Protein AF-A0A523EB98-F1 (afdb_monomer)

Sequence (313 aa):
MQKCTFCSHRLSADLAPACTTSCPTGALRFGDFEPERAPAPIPGFYRDHIEPAIHIKPLRRFGPPAFAGGHVGPVNAGAGPVNTVATITRKISLRSEWSLLVFTTIVPILVALVASAKAPPLLVPVMGLIAMGLSAAHLGKPARAYRAILNWRRSWLSREILLFPAFVGLSLLPSARPLTAAVGFVTLLAMDQVYRLSTNRRRGELHSASVLLTGLFLTGVFGQWLWLAVPVWLLKLGLYLRRHHRYPIASQPLFFSRIAFGFVLPVAAYTLYPLAIAFVLVGELIDRVEFYLELDFAQPSTQMRADLERAMV

Secondary structure (DSSP, 8-state):
-----TTHHHHTTT---HHHHT-TTS----S---GGGSPPPPTTS--S----S-----SS-SS-------------TT------------S--TTTSHHHHHHHHHHHHHHHHHHTT---TTHHHHHHHHHHHHHHHT-S-GGGGGGGGTTTTT-HHHHHHHHHHHHHHHTT-GGGHHHHHHHHHHHHHHHHHHHHHHTTPPTT---TT-HHHHHHHHHHHHTT-HHHHHHHHHHHHHHHHHHHHH-TTS-HHHHHHHHIIIIIHHHHTTTSHHHHHHHHHHHHHHHHHHHHHS-----HHHHHHHHHHHHT-

Solvent-accessible surface area (backbone atoms only — not comparable to full-atom values): 18192 Å² total; per-residue (Å²): 138,87,76,90,66,75,46,50,79,35,50,77,68,80,36,76,38,42,65,36,74,55,31,92,80,61,83,43,80,82,77,82,91,55,79,89,72,54,77,71,88,54,90,89,62,83,90,64,94,76,65,66,94,70,75,78,74,72,93,60,80,95,62,76,77,72,74,79,71,58,70,85,55,76,78,63,94,74,68,67,79,78,85,70,74,68,77,80,69,70,90,70,41,65,84,77,42,43,49,55,54,51,35,65,55,47,52,29,53,49,34,10,25,46,59,36,73,68,52,56,81,61,54,48,43,52,54,42,50,51,39,49,50,45,56,50,68,75,45,96,56,57,95,57,51,74,64,55,52,77,45,42,93,82,34,42,61,16,39,28,69,52,32,47,57,49,24,32,60,38,52,76,38,73,90,44,38,72,59,24,26,50,40,28,53,53,23,28,48,25,48,43,56,47,55,40,66,52,56,76,53,65,92,86,72,82,56,47,62,31,38,42,58,46,19,51,25,44,20,12,51,77,48,69,35,57,86,47,21,51,61,45,47,53,51,33,50,54,39,40,54,55,46,44,75,76,49,72,79,64,58,68,68,58,55,53,47,31,48,39,27,47,56,50,48,24,63,75,30,48,89,47,49,73,57,15,50,52,26,37,54,51,12,54,49,46,41,44,52,52,51,54,74,65,58,57,68,78,39,46,69,60,48,48,48,56,52,51,57,59,75,76,108

Structure (mmCIF, N/CA/C/O backbone):
data_AF-A0A523EB98-F1
#
_entry.id   AF-A0A523EB98-F1
#
loop_
_atom_site.group_PDB
_atom_site.id
_atom_site.type_symbol
_atom_site.label_atom_id
_atom_site.label_alt_id
_atom_site.label_comp_id
_atom_site.label_asym_id
_atom_site.label_entity_id
_atom_site.label_seq_id
_atom_site.pdbx_PDB_ins_code
_atom_site.Cartn_x
_atom_site.Cartn_y
_atom_site.Cartn_z
_atom_site.occupancy
_atom_site.B_iso_or_equiv
_atom_site.auth_seq_id
_atom_site.auth_comp_id
_atom_site.auth_asym_id
_atom_site.auth_atom_id
_atom_site.pdbx_PDB_model_num
ATOM 1 N N . MET A 1 1 ? 7.389 -7.145 -38.633 1.00 37.62 1 MET A N 1
ATOM 2 C CA . MET A 1 1 ? 8.118 -7.724 -37.478 1.00 37.62 1 MET A CA 1
ATOM 3 C C . MET A 1 1 ? 9.363 -6.891 -37.228 1.00 37.62 1 MET A C 1
ATOM 5 O O . MET A 1 1 ? 10.193 -6.810 -38.121 1.00 37.62 1 MET A O 1
ATOM 9 N N . GLN A 1 2 ? 9.487 -6.258 -36.062 1.00 58.81 2 GLN A N 1
ATOM 10 C CA . GLN A 1 2 ? 10.717 -5.563 -35.665 1.00 58.81 2 GLN A CA 1
ATOM 11 C C . GLN A 1 2 ? 11.565 -6.495 -34.790 1.00 58.81 2 GLN A C 1
ATOM 13 O O . GLN A 1 2 ? 11.022 -7.246 -33.980 1.00 58.81 2 GLN A O 1
ATOM 18 N N . LYS A 1 3 ? 12.885 -6.485 -34.988 1.00 75.75 3 LYS A N 1
ATOM 19 C CA . LYS A 1 3 ? 13.855 -7.246 -34.185 1.00 75.75 3 LYS A CA 1
ATOM 20 C C . LYS A 1 3 ? 14.656 -6.288 -33.301 1.00 75.75 3 LYS A C 1
ATOM 22 O O . LYS A 1 3 ? 14.664 -5.084 -33.543 1.00 75.75 3 LYS A O 1
ATOM 27 N N . CYS A 1 4 ? 15.339 -6.826 -32.292 1.00 80.06 4 CYS A N 1
ATOM 28 C CA . CYS A 1 4 ? 16.312 -6.062 -31.515 1.00 80.06 4 CYS A CA 1
ATOM 29 C C . CYS A 1 4 ? 17.401 -5.507 -32.448 1.00 80.06 4 CYS A C 1
ATOM 31 O O . CYS A 1 4 ? 18.037 -6.273 -33.167 1.00 80.06 4 CYS A O 1
ATOM 33 N N . THR A 1 5 ? 17.615 -4.192 -32.417 1.00 82.12 5 THR A N 1
ATOM 34 C CA . THR A 1 5 ? 18.671 -3.490 -33.173 1.00 82.12 5 THR A CA 1
ATOM 35 C C . THR A 1 5 ? 19.919 -3.235 -32.332 1.00 82.12 5 THR A C 1
ATOM 37 O O . THR A 1 5 ? 20.777 -2.444 -32.710 1.00 82.12 5 THR A O 1
ATOM 40 N N . PHE A 1 6 ? 19.989 -3.854 -31.150 1.00 83.75 6 PHE A N 1
ATOM 41 C CA . PHE A 1 6 ? 21.079 -3.688 -30.195 1.00 83.75 6 PHE A CA 1
ATOM 42 C C . PHE A 1 6 ? 21.322 -2.227 -29.775 1.00 83.75 6 PHE A C 1
ATOM 44 O O . PHE A 1 6 ? 22.431 -1.841 -29.438 1.00 83.75 6 PHE A O 1
ATOM 51 N N . CYS A 1 7 ? 20.261 -1.406 -29.786 1.00 82.81 7 CYS A N 1
ATOM 52 C CA . CYS A 1 7 ? 20.334 0.033 -29.522 1.00 82.81 7 CYS A CA 1
ATOM 53 C C . CYS A 1 7 ? 21.431 0.738 -30.346 1.00 82.81 7 CYS A C 1
ATOM 55 O O . CYS A 1 7 ? 22.133 1.579 -29.799 1.00 82.81 7 CYS A O 1
ATOM 57 N N . SER A 1 8 ? 21.570 0.423 -31.642 1.00 82.56 8 SER A N 1
ATOM 58 C CA . SER A 1 8 ? 22.631 0.966 -32.513 1.00 82.56 8 SER A CA 1
ATOM 59 C C . SER A 1 8 ? 22.858 2.481 -32.378 1.00 82.56 8 SER A C 1
ATOM 61 O O . SER A 1 8 ? 23.995 2.903 -32.227 1.00 82.56 8 SER A O 1
ATOM 63 N N . HIS A 1 9 ? 21.785 3.278 -32.331 1.00 76.69 9 HIS A N 1
ATOM 64 C CA . HIS A 1 9 ? 21.817 4.732 -32.091 1.00 76.69 9 HIS A CA 1
ATOM 65 C C . HIS A 1 9 ? 22.496 5.164 -30.774 1.00 76.69 9 HIS A C 1
ATOM 67 O O . HIS A 1 9 ? 23.099 6.230 -30.716 1.00 76.69 9 HIS A O 1
ATOM 73 N N . ARG A 1 10 ? 22.399 4.359 -29.708 1.00 81.69 10 ARG A N 1
ATOM 74 C CA . ARG A 1 10 ? 23.079 4.615 -28.426 1.00 81.69 10 ARG A CA 1
ATOM 75 C C . ARG A 1 10 ? 24.538 4.207 -28.493 1.00 81.69 10 ARG A C 1
ATOM 77 O O . ARG A 1 10 ? 25.390 4.959 -28.044 1.00 81.69 10 ARG A O 1
ATOM 84 N N . LEU A 1 11 ? 24.818 3.055 -29.101 1.00 84.06 11 LEU A N 1
ATOM 85 C CA . LEU A 1 11 ? 26.187 2.571 -29.265 1.00 84.06 11 LEU A CA 1
ATOM 86 C C . LEU A 1 11 ? 27.032 3.531 -30.111 1.00 84.06 11 LEU A C 1
ATOM 88 O O . LEU A 1 11 ? 28.180 3.778 -29.771 1.00 84.06 11 LEU A O 1
ATOM 92 N N . SER A 1 12 ? 26.459 4.134 -31.160 1.00 80.69 12 SER A N 1
ATOM 93 C CA . SER A 1 12 ? 27.147 5.164 -31.954 1.00 80.69 12 SER A CA 1
ATOM 94 C C . SER A 1 12 ? 27.461 6.442 -31.172 1.00 80.69 12 SER A C 1
ATOM 96 O O . SER A 1 12 ? 28.320 7.206 -31.593 1.00 80.69 12 SER A O 1
ATOM 98 N N . ALA A 1 13 ? 26.770 6.676 -30.054 1.00 81.06 13 ALA A N 1
ATOM 99 C CA . ALA A 1 13 ? 26.999 7.793 -29.141 1.00 81.06 13 ALA A CA 1
ATOM 100 C C . ALA A 1 13 ? 27.791 7.375 -27.883 1.00 81.06 13 ALA A C 1
ATOM 102 O O . ALA A 1 13 ? 27.763 8.091 -26.887 1.00 81.06 13 ALA A O 1
ATOM 103 N N . ASP A 1 14 ? 28.443 6.207 -27.907 1.00 83.81 14 ASP A N 1
ATOM 104 C CA . ASP A 1 14 ? 29.197 5.632 -26.781 1.00 83.81 14 ASP A CA 1
ATOM 105 C C . ASP A 1 14 ? 28.358 5.426 -25.498 1.00 83.81 14 ASP A C 1
ATOM 107 O O . ASP A 1 14 ? 28.830 5.483 -24.362 1.00 83.81 14 ASP A O 1
ATOM 111 N N . LEU A 1 15 ? 27.056 5.175 -25.670 1.00 81.50 15 LEU A N 1
ATOM 112 C CA . LEU A 1 15 ? 26.119 4.874 -24.590 1.00 81.50 15 LEU A CA 1
ATOM 113 C C . LEU A 1 15 ? 25.771 3.383 -24.573 1.00 81.50 15 LEU A C 1
ATOM 115 O O . LEU A 1 15 ? 25.408 2.792 -25.591 1.00 81.50 15 LEU A O 1
ATOM 119 N N . ALA A 1 16 ? 25.752 2.782 -23.380 1.00 85.88 16 ALA A N 1
ATOM 120 C CA . ALA A 1 16 ? 25.318 1.396 -23.207 1.00 85.88 16 ALA A CA 1
ATOM 121 C C . ALA A 1 16 ? 23.847 1.185 -23.645 1.00 85.88 16 ALA A C 1
ATOM 123 O O . ALA A 1 16 ? 23.032 2.111 -23.533 1.00 85.88 16 ALA A O 1
ATOM 124 N N . PRO A 1 17 ? 23.464 -0.029 -24.097 1.00 88.00 17 PRO A N 1
ATOM 125 C CA . PRO A 1 17 ? 22.096 -0.354 -24.485 1.00 88.00 17 PRO A CA 1
ATOM 126 C C . PRO A 1 17 ? 21.075 -0.084 -23.378 1.00 88.00 17 PRO A C 1
ATOM 128 O O . PRO A 1 17 ? 21.305 -0.395 -22.205 1.00 88.00 17 PRO A O 1
ATOM 131 N N . ALA A 1 18 ? 19.889 0.386 -23.766 1.00 81.75 18 ALA A N 1
ATOM 132 C CA . ALA A 1 18 ? 18.838 0.773 -22.827 1.00 81.75 18 ALA A CA 1
ATOM 133 C C . ALA A 1 18 ? 18.423 -0.368 -21.877 1.00 81.75 18 ALA A C 1
ATOM 135 O O . ALA A 1 18 ? 18.184 -0.140 -20.697 1.00 81.75 18 ALA A O 1
ATOM 136 N N . CYS A 1 19 ? 18.397 -1.623 -22.343 1.00 81.44 19 CYS A N 1
ATOM 137 C CA . CYS A 1 19 ? 18.080 -2.773 -21.487 1.00 81.44 19 CYS A CA 1
ATOM 138 C C . CYS A 1 19 ? 19.117 -3.014 -20.377 1.00 81.44 19 CYS A C 1
ATOM 140 O O . CYS A 1 19 ? 18.753 -3.473 -19.296 1.00 81.44 19 CYS A O 1
ATOM 142 N N . THR A 1 20 ? 20.388 -2.690 -20.626 1.00 85.00 20 THR A N 1
ATOM 143 C CA . THR A 1 20 ? 21.469 -2.835 -19.641 1.00 85.00 20 THR A CA 1
ATOM 144 C C . THR A 1 20 ? 21.507 -1.664 -18.669 1.00 85.00 20 THR A C 1
ATOM 146 O O . THR A 1 20 ? 21.662 -1.886 -17.473 1.00 85.00 20 THR A O 1
ATOM 149 N N . THR A 1 21 ? 21.248 -0.436 -19.133 1.00 80.19 21 THR A N 1
ATOM 150 C CA . THR A 1 21 ? 21.186 0.738 -18.248 1.00 80.19 21 THR A CA 1
ATOM 151 C C . THR A 1 21 ? 19.933 0.747 -17.379 1.00 80.19 21 THR A C 1
ATOM 153 O O . THR A 1 21 ? 19.980 1.186 -16.237 1.00 80.19 21 THR A O 1
ATOM 156 N N . SER A 1 22 ? 18.812 0.240 -17.895 1.00 72.62 22 SER A N 1
ATOM 157 C CA . SER A 1 22 ? 17.544 0.163 -17.161 1.00 72.62 22 SER A CA 1
ATOM 158 C C . SER A 1 22 ? 17.400 -1.115 -16.325 1.00 72.62 22 SER A C 1
ATOM 160 O O . SER A 1 22 ? 16.330 -1.351 -15.771 1.00 72.62 22 SER A O 1
ATOM 162 N N . CYS A 1 23 ? 18.428 -1.968 -16.231 1.00 73.00 23 CYS A N 1
ATOM 163 C CA . CYS A 1 23 ? 18.348 -3.204 -15.454 1.00 73.00 23 CYS A CA 1
ATOM 164 C C . CYS A 1 23 ? 18.346 -2.900 -13.940 1.00 73.00 23 CYS A C 1
ATOM 166 O O . CYS A 1 23 ? 19.390 -2.540 -13.394 1.00 73.00 23 CYS A O 1
ATOM 168 N N . PRO A 1 24 ? 17.231 -3.106 -13.213 1.00 60.47 24 PRO A N 1
ATOM 169 C CA . PRO A 1 24 ? 17.116 -2.680 -11.813 1.00 60.47 24 PRO A CA 1
ATOM 170 C C . PRO A 1 24 ? 18.008 -3.486 -10.860 1.00 60.47 24 PRO A C 1
ATOM 172 O O . PRO A 1 24 ? 18.324 -3.039 -9.761 1.00 60.47 24 PRO A O 1
ATOM 175 N N . THR A 1 25 ? 18.399 -4.694 -11.266 1.00 65.19 25 THR A N 1
ATOM 176 C CA . THR A 1 25 ? 19.242 -5.602 -10.480 1.00 65.19 25 THR A CA 1
ATOM 177 C C . THR A 1 25 ? 20.705 -5.582 -10.915 1.00 65.19 25 THR A C 1
ATOM 179 O O . THR A 1 25 ? 21.516 -6.270 -10.302 1.00 65.19 25 THR A O 1
ATOM 182 N N . GLY A 1 26 ? 21.049 -4.856 -11.987 1.00 69.56 26 GLY A N 1
ATOM 183 C CA . GLY A 1 26 ? 22.379 -4.916 -12.600 1.00 69.56 26 GLY A CA 1
ATOM 184 C C . GLY A 1 26 ? 22.750 -6.300 -13.150 1.00 69.56 26 GLY A C 1
ATOM 185 O O . GLY A 1 26 ? 23.929 -6.581 -13.350 1.00 69.56 26 GLY A O 1
ATOM 186 N N . ALA A 1 27 ? 21.758 -7.173 -13.365 1.00 72.19 27 ALA A N 1
ATOM 187 C CA . ALA A 1 27 ? 21.958 -8.520 -13.898 1.00 72.19 27 ALA A CA 1
ATOM 188 C C . ALA A 1 27 ? 22.366 -8.518 -15.379 1.00 72.19 27 ALA A C 1
ATOM 190 O O . ALA A 1 27 ? 22.978 -9.473 -15.847 1.00 72.19 27 ALA A O 1
ATOM 191 N N . LEU A 1 28 ? 22.020 -7.458 -16.115 1.00 78.19 28 LEU A N 1
ATOM 192 C CA . LEU A 1 28 ? 22.432 -7.253 -17.498 1.00 78.19 28 LEU A CA 1
ATOM 193 C C . LEU A 1 28 ? 23.600 -6.269 -17.534 1.00 78.19 28 LEU A C 1
ATOM 195 O O . LEU A 1 28 ? 23.506 -5.176 -16.977 1.00 78.19 28 LEU A O 1
ATOM 199 N N . ARG A 1 29 ? 24.676 -6.645 -18.225 1.00 76.94 29 ARG A N 1
ATOM 200 C CA . ARG A 1 29 ? 25.814 -5.774 -18.531 1.00 76.94 29 ARG A CA 1
ATOM 201 C C . ARG A 1 29 ? 26.133 -5.850 -20.016 1.00 76.94 29 ARG A C 1
ATOM 203 O O . ARG A 1 29 ? 25.874 -6.867 -20.653 1.00 76.94 29 ARG A O 1
ATOM 210 N N . PHE A 1 30 ? 26.663 -4.754 -20.537 1.00 84.69 30 PHE A N 1
ATOM 211 C CA . PHE A 1 30 ? 27.145 -4.647 -21.904 1.00 84.69 30 PHE A CA 1
ATOM 212 C C . PHE A 1 30 ? 28.643 -4.358 -21.881 1.00 84.69 30 PHE A C 1
ATOM 214 O O . PHE A 1 30 ? 29.105 -3.601 -21.029 1.00 84.69 30 PHE A O 1
ATOM 221 N N . GLY A 1 31 ? 29.375 -4.990 -22.787 1.00 81.00 31 GLY A N 1
ATOM 222 C CA . GLY A 1 31 ? 30.817 -4.878 -22.929 1.00 81.00 31 GLY A CA 1
ATOM 223 C C . GLY A 1 31 ? 31.331 -5.975 -23.849 1.00 81.00 31 GLY A C 1
ATOM 224 O O . GLY A 1 31 ? 30.571 -6.868 -24.243 1.00 81.00 31 GLY A O 1
ATOM 225 N N . ASP A 1 32 ? 32.613 -5.903 -24.173 1.00 80.38 32 ASP A N 1
ATOM 226 C CA . ASP A 1 32 ? 33.268 -6.933 -24.961 1.00 80.38 32 ASP A CA 1
ATOM 227 C C . ASP A 1 32 ? 33.428 -8.224 -24.158 1.00 80.38 32 ASP A C 1
ATOM 229 O O . ASP A 1 32 ? 33.536 -8.234 -22.926 1.00 80.38 32 ASP A O 1
ATOM 233 N N . PHE A 1 33 ? 33.400 -9.347 -24.869 1.00 76.56 33 PHE A N 1
ATOM 234 C CA . PHE A 1 33 ? 33.643 -10.640 -24.256 1.00 76.56 33 PHE A CA 1
ATOM 235 C C . PHE A 1 33 ? 35.141 -10.802 -23.987 1.00 76.56 33 PHE A C 1
ATOM 237 O O . PHE A 1 33 ? 35.924 -11.028 -24.906 1.00 76.56 33 PHE A O 1
ATOM 244 N N . GLU A 1 34 ? 35.524 -10.719 -22.715 1.00 77.25 34 GLU A N 1
ATOM 245 C CA . GLU A 1 34 ? 36.885 -10.986 -22.257 1.00 77.25 34 GLU A CA 1
ATOM 246 C C . GLU A 1 34 ? 36.971 -12.416 -21.688 1.00 77.25 34 GLU A C 1
ATOM 248 O O . GLU A 1 34 ? 36.483 -12.665 -20.578 1.00 77.25 34 GLU A O 1
ATOM 253 N N . PRO A 1 35 ? 37.581 -13.377 -22.408 1.00 67.31 35 PRO A N 1
ATOM 254 C CA . PRO A 1 35 ? 37.621 -14.781 -21.989 1.00 67.31 35 PRO A CA 1
ATOM 255 C C . PRO A 1 35 ? 38.351 -14.987 -20.653 1.00 67.31 35 PRO A C 1
ATOM 257 O O . PRO A 1 35 ? 38.024 -15.901 -19.901 1.00 67.31 35 PRO A O 1
ATOM 260 N N . GLU A 1 36 ? 39.291 -14.105 -20.321 1.00 71.69 36 GLU A N 1
ATOM 261 C CA . GLU A 1 36 ? 40.084 -14.133 -19.087 1.00 71.69 36 GLU A CA 1
ATOM 262 C C . GLU A 1 36 ? 39.273 -13.752 -17.836 1.00 71.69 36 GLU A C 1
ATOM 264 O O . GLU A 1 36 ? 39.605 -14.172 -16.729 1.00 71.69 36 GLU A O 1
ATOM 269 N N . ARG A 1 37 ? 38.177 -12.995 -18.000 1.00 60.06 37 ARG A N 1
ATOM 270 C CA . ARG A 1 37 ? 37.240 -12.635 -16.919 1.00 60.06 37 ARG A CA 1
ATOM 271 C C . ARG A 1 37 ? 36.062 -13.604 -16.796 1.00 60.06 37 ARG A C 1
ATOM 273 O O . ARG A 1 37 ? 35.144 -13.351 -16.010 1.00 60.06 37 ARG A O 1
ATOM 280 N N . ALA A 1 38 ? 36.053 -14.702 -17.556 1.00 62.09 38 ALA A N 1
ATOM 281 C CA . ALA A 1 38 ? 35.012 -15.713 -17.435 1.00 62.09 38 ALA A CA 1
ATOM 282 C C . ALA A 1 38 ? 35.014 -16.286 -16.003 1.00 62.09 38 ALA A C 1
ATOM 284 O O . ALA A 1 38 ? 36.065 -16.708 -15.513 1.00 62.09 38 ALA A O 1
ATOM 285 N N . PRO A 1 39 ? 33.864 -16.304 -15.301 1.00 58.69 39 PRO A N 1
ATOM 286 C CA . PRO A 1 39 ? 33.823 -16.801 -13.937 1.00 58.69 39 PRO A CA 1
ATOM 287 C C . PRO A 1 39 ? 34.304 -18.253 -13.888 1.00 58.69 39 PRO A C 1
ATOM 289 O O . PRO A 1 39 ? 33.925 -19.087 -14.720 1.00 58.69 39 PRO A O 1
ATOM 292 N N . ALA A 1 40 ? 35.132 -18.546 -12.882 1.00 61.97 40 ALA A N 1
ATOM 293 C CA . ALA A 1 40 ? 35.539 -19.904 -12.561 1.00 61.97 40 ALA A CA 1
ATOM 294 C C . ALA A 1 40 ? 34.295 -20.811 -12.459 1.00 61.97 40 ALA A C 1
ATOM 296 O O . ALA A 1 40 ? 33.226 -20.339 -12.055 1.00 61.97 40 ALA A O 1
ATOM 297 N N . PRO A 1 41 ? 34.401 -22.095 -12.842 1.00 57.72 41 PRO A N 1
ATOM 298 C CA . PRO A 1 41 ? 33.287 -23.031 -12.747 1.00 57.72 41 PRO A CA 1
ATOM 299 C C . PRO A 1 41 ? 32.661 -22.969 -11.353 1.00 57.72 41 PRO A C 1
ATOM 301 O O . PRO A 1 41 ? 33.329 -23.242 -10.359 1.00 57.72 41 PRO A O 1
ATOM 304 N N . ILE A 1 42 ? 31.387 -22.581 -11.280 1.00 57.91 42 ILE A N 1
ATOM 305 C CA . ILE A 1 42 ? 30.656 -22.513 -10.016 1.00 57.91 42 ILE A CA 1
ATOM 306 C C . ILE A 1 42 ? 30.240 -23.948 -9.664 1.00 57.91 42 ILE A C 1
ATOM 308 O O . ILE A 1 42 ? 29.500 -24.555 -10.445 1.00 57.91 42 ILE A O 1
ATOM 312 N N . PRO A 1 43 ? 30.670 -24.511 -8.521 1.00 43.50 43 PRO A N 1
ATOM 313 C CA . PRO A 1 43 ? 30.256 -25.848 -8.108 1.00 43.50 43 PRO A CA 1
ATOM 314 C C . PRO A 1 43 ? 28.723 -25.953 -8.057 1.00 43.50 43 PRO A C 1
ATOM 316 O O . PRO A 1 43 ? 28.062 -25.121 -7.435 1.00 43.50 43 PRO A O 1
ATOM 319 N N . GLY A 1 44 ? 28.152 -26.949 -8.739 1.00 48.03 44 GLY A N 1
ATOM 320 C CA . GLY A 1 44 ? 26.699 -27.151 -8.849 1.00 48.03 44 GLY A CA 1
ATOM 321 C C . GLY A 1 44 ? 26.032 -26.527 -10.083 1.00 48.03 44 GLY A C 1
ATOM 322 O O . GLY A 1 44 ? 24.871 -26.829 -10.349 1.00 48.03 44 GLY A O 1
ATOM 323 N N . PHE A 1 45 ? 26.743 -25.717 -10.876 1.00 47.38 45 PHE A N 1
ATOM 324 C CA . PHE A 1 45 ? 26.320 -25.394 -12.240 1.00 47.38 45 PHE A CA 1
ATOM 325 C C . PHE A 1 45 ? 26.891 -26.443 -13.197 1.00 47.38 45 PHE A C 1
ATOM 327 O O . PHE A 1 45 ? 28.105 -26.551 -13.363 1.00 47.38 45 PHE A O 1
ATOM 334 N N . TYR A 1 46 ? 26.001 -27.236 -13.796 1.00 45.03 46 TYR A N 1
ATOM 335 C CA . TYR A 1 46 ? 26.361 -28.299 -14.730 1.00 45.03 46 TYR A CA 1
ATOM 336 C C . TYR A 1 46 ? 27.067 -27.691 -15.953 1.00 45.03 46 TYR A C 1
ATOM 338 O O . TYR A 1 46 ? 26.498 -26.846 -16.646 1.00 45.03 46 TYR A O 1
ATOM 346 N N . ARG A 1 47 ? 28.323 -28.081 -16.193 1.00 51.88 47 ARG A N 1
ATOM 347 C CA . ARG A 1 47 ? 29.035 -27.796 -17.441 1.00 51.88 47 ARG A CA 1
ATOM 348 C C . ARG A 1 47 ? 28.823 -28.974 -18.373 1.00 51.88 47 ARG A C 1
ATOM 350 O O . ARG A 1 47 ? 29.673 -29.840 -18.419 1.00 51.88 47 ARG A O 1
ATOM 357 N N . ASP A 1 48 ? 27.713 -28.975 -19.092 1.00 40.69 48 ASP A N 1
ATOM 358 C CA . ASP A 1 48 ? 27.581 -29.724 -20.340 1.00 40.69 48 ASP A CA 1
ATOM 359 C C . ASP A 1 48 ? 26.552 -29.023 -21.216 1.00 40.69 48 ASP A C 1
ATOM 361 O O . ASP A 1 48 ? 25.565 -28.513 -20.691 1.00 40.69 48 ASP A O 1
ATOM 365 N N . HIS A 1 49 ? 26.850 -29.008 -22.519 1.00 46.22 49 HIS A N 1
ATOM 366 C CA . HIS A 1 49 ? 26.037 -29.074 -23.751 1.00 46.22 49 HIS A CA 1
ATOM 367 C C . HIS A 1 49 ? 24.514 -28.808 -23.753 1.00 46.22 49 HIS A C 1
ATOM 369 O O . HIS A 1 49 ? 23.841 -29.130 -24.730 1.00 46.22 49 HIS A O 1
ATOM 375 N N . ILE A 1 50 ? 23.933 -28.198 -22.726 1.00 45.09 50 ILE A N 1
ATOM 376 C CA . ILE A 1 50 ? 22.568 -27.691 -22.738 1.00 45.09 50 ILE A CA 1
ATOM 377 C C . ILE A 1 50 ? 22.633 -26.343 -23.446 1.00 45.09 50 ILE A C 1
ATOM 379 O O . ILE A 1 50 ? 22.785 -25.280 -22.841 1.00 45.09 50 ILE A O 1
ATOM 383 N N . GLU A 1 51 ? 22.580 -26.419 -24.770 1.00 42.44 51 GLU A N 1
ATOM 384 C CA . GLU A 1 51 ? 22.356 -25.267 -25.626 1.00 42.44 51 GLU A CA 1
ATOM 385 C C . GLU A 1 51 ? 21.020 -24.601 -25.241 1.00 42.44 51 GLU A C 1
ATOM 387 O O . GLU A 1 51 ? 20.090 -25.279 -24.782 1.00 42.44 51 GLU A O 1
ATOM 392 N N . PRO A 1 52 ? 20.880 -23.271 -25.388 1.00 44.38 52 PRO A N 1
ATOM 393 C CA . PRO A 1 52 ? 19.582 -22.636 -25.223 1.00 44.38 52 PRO A CA 1
ATOM 394 C C . PRO A 1 52 ? 18.543 -23.369 -26.082 1.00 44.38 52 PRO A C 1
ATOM 396 O O . PRO A 1 52 ? 18.787 -23.618 -27.257 1.00 44.38 52 PRO A O 1
ATOM 399 N N . ALA A 1 53 ? 17.339 -23.621 -25.550 1.00 46.66 53 ALA A N 1
ATOM 400 C CA . ALA A 1 53 ? 16.223 -24.190 -26.329 1.00 46.66 53 ALA A CA 1
ATOM 401 C C . ALA A 1 53 ? 15.837 -23.334 -27.563 1.00 46.66 53 ALA A C 1
ATOM 403 O O . ALA A 1 53 ? 15.005 -23.720 -28.383 1.00 46.66 53 ALA A O 1
ATOM 404 N N . ILE A 1 54 ? 16.439 -22.150 -27.690 1.00 43.66 54 ILE A N 1
ATOM 405 C CA . ILE A 1 54 ? 16.463 -21.334 -28.894 1.00 43.66 54 ILE A CA 1
ATOM 406 C C . ILE A 1 54 ? 17.651 -21.791 -29.749 1.00 43.66 54 ILE A C 1
ATOM 408 O O . ILE A 1 54 ? 18.754 -21.257 -29.646 1.00 43.66 54 ILE A O 1
ATOM 412 N N . HIS A 1 55 ? 17.402 -22.736 -30.651 1.00 46.44 55 HIS A N 1
ATOM 413 C CA . HIS A 1 55 ? 18.326 -23.008 -31.746 1.00 46.44 55 HIS A CA 1
ATOM 414 C C . HIS A 1 55 ? 18.206 -21.876 -32.769 1.00 46.44 55 HIS A C 1
ATOM 416 O O . HIS A 1 55 ? 17.287 -21.850 -33.593 1.00 46.44 55 HIS A O 1
ATOM 422 N N . ILE A 1 56 ? 19.131 -20.917 -32.729 1.00 48.72 56 ILE A N 1
ATOM 423 C CA . ILE A 1 56 ? 19.294 -19.965 -33.829 1.00 48.72 56 ILE A CA 1
ATOM 424 C C . ILE A 1 56 ? 19.896 -20.761 -34.983 1.00 48.72 56 ILE A C 1
ATOM 426 O O . ILE A 1 56 ? 21.111 -20.860 -35.089 1.00 48.72 56 ILE A O 1
ATOM 430 N N . LYS A 1 57 ? 19.062 -21.364 -35.839 1.00 47.94 57 LYS A N 1
ATOM 431 C CA . LYS A 1 57 ? 19.543 -21.899 -37.117 1.00 47.94 57 LYS A CA 1
ATOM 432 C C . LYS A 1 57 ? 20.063 -20.714 -37.936 1.00 47.94 57 LYS A C 1
ATOM 434 O O . LYS A 1 57 ? 19.250 -19.874 -38.338 1.00 47.94 57 LYS A O 1
ATOM 439 N N . PRO A 1 58 ? 21.380 -20.601 -38.181 1.00 46.97 58 PRO A N 1
ATOM 440 C CA . PRO A 1 58 ? 21.895 -19.549 -39.034 1.00 46.97 58 PRO A CA 1
ATOM 441 C C . PRO A 1 58 ? 21.396 -19.835 -40.450 1.00 46.97 58 PRO A C 1
ATOM 443 O O . PRO A 1 58 ? 21.821 -20.786 -41.096 1.00 46.97 58 PRO A O 1
ATOM 446 N N . LEU A 1 59 ? 20.461 -19.023 -40.944 1.00 55.81 59 LEU A N 1
ATOM 447 C CA . LEU A 1 59 ? 19.994 -19.135 -42.330 1.00 55.81 59 LEU A CA 1
ATOM 448 C C . LEU A 1 59 ? 21.073 -18.690 -43.339 1.00 55.81 59 LEU A C 1
ATOM 450 O O . LEU A 1 59 ? 20.866 -18.819 -44.543 1.00 55.81 59 LEU A O 1
ATOM 454 N N . ARG A 1 60 ? 22.219 -18.159 -42.878 1.00 57.28 60 ARG A N 1
ATOM 455 C CA . ARG A 1 60 ? 23.360 -17.756 -43.712 1.00 57.28 60 ARG A CA 1
ATOM 456 C C . ARG A 1 60 ? 24.696 -18.108 -43.062 1.00 57.28 60 ARG A C 1
ATOM 458 O O . ARG A 1 60 ? 24.840 -18.023 -41.846 1.00 57.28 60 ARG A O 1
ATOM 465 N N . ARG A 1 61 ? 25.645 -18.505 -43.919 1.00 53.84 61 ARG A N 1
ATOM 466 C CA . ARG A 1 61 ? 27.038 -18.841 -43.596 1.00 53.84 61 ARG A CA 1
ATOM 467 C C . ARG A 1 61 ? 27.744 -17.725 -42.822 1.00 53.84 61 ARG A C 1
ATOM 469 O O . ARG A 1 61 ? 27.434 -16.550 -42.995 1.00 53.84 61 ARG A O 1
ATOM 476 N N . PHE A 1 62 ? 28.705 -18.175 -42.016 1.00 51.72 62 PHE A N 1
ATOM 477 C CA . PHE A 1 62 ? 29.612 -17.433 -41.146 1.00 51.72 62 PHE A CA 1
ATOM 478 C C . PHE A 1 62 ? 29.986 -16.035 -41.643 1.00 51.72 62 PHE A C 1
ATOM 480 O O . PHE A 1 62 ? 30.793 -15.849 -42.547 1.00 51.72 62 PHE A O 1
ATOM 487 N N . GLY A 1 63 ? 29.418 -15.073 -40.939 1.00 54.53 63 GLY A N 1
ATOM 488 C CA . GLY A 1 63 ? 29.897 -13.722 -40.740 1.00 54.53 63 GLY A CA 1
ATOM 489 C C . GLY A 1 63 ? 29.010 -13.126 -39.647 1.00 54.53 63 GLY A C 1
ATOM 490 O O . GLY A 1 63 ? 27.826 -13.490 -39.588 1.00 54.53 63 GLY A O 1
ATOM 491 N N . PRO A 1 64 ? 29.503 -12.227 -38.773 1.00 48.00 64 PRO A N 1
ATOM 492 C CA . PRO A 1 64 ? 28.579 -11.278 -38.159 1.00 48.00 64 PRO A CA 1
ATOM 493 C C . PRO A 1 64 ? 27.718 -10.711 -39.299 1.00 48.00 64 PRO A C 1
ATOM 495 O O . PRO A 1 64 ? 28.250 -10.544 -40.406 1.00 48.00 64 PRO A O 1
ATOM 498 N N . PRO A 1 65 ? 26.402 -10.471 -39.114 1.00 49.50 65 PRO A N 1
ATOM 499 C CA . PRO A 1 65 ? 25.687 -9.689 -40.108 1.00 49.50 65 PRO A CA 1
ATOM 500 C C . PRO A 1 65 ? 26.568 -8.472 -40.341 1.00 49.50 65 PRO A C 1
ATOM 502 O O . PRO A 1 65 ? 26.932 -7.814 -39.362 1.00 49.50 65 PRO A O 1
ATOM 505 N N . ALA A 1 66 ? 27.001 -8.254 -41.592 1.00 47.34 66 ALA A N 1
ATOM 506 C CA . ALA A 1 66 ? 27.632 -6.997 -41.941 1.00 47.34 66 ALA A CA 1
ATOM 507 C C . ALA A 1 66 ? 26.743 -5.968 -41.269 1.00 47.34 66 ALA A C 1
ATOM 509 O O . ALA A 1 66 ? 25.517 -6.031 -41.466 1.00 47.34 66 ALA A O 1
ATOM 510 N N . PHE A 1 67 ? 27.309 -5.151 -40.370 1.00 43.81 67 PHE A N 1
ATOM 511 C CA . PHE A 1 67 ? 26.570 -3.996 -39.911 1.00 43.81 67 PHE A CA 1
ATOM 512 C C . PHE A 1 67 ? 26.045 -3.430 -41.211 1.00 43.81 67 PHE A C 1
ATOM 514 O O . PHE A 1 67 ? 26.827 -3.091 -42.101 1.00 43.81 67 PHE A O 1
ATOM 521 N N . ALA A 1 68 ? 24.728 -3.404 -41.365 1.00 44.62 68 ALA A N 1
ATOM 522 C CA . ALA A 1 68 ? 24.164 -2.477 -42.296 1.00 44.62 68 ALA A CA 1
ATOM 523 C C . ALA A 1 68 ? 24.447 -1.117 -41.643 1.00 44.62 68 ALA A C 1
ATOM 525 O O . ALA A 1 68 ? 23.537 -0.428 -41.206 1.00 44.62 68 ALA A O 1
ATOM 526 N N . GLY A 1 69 ? 25.719 -0.699 -41.642 1.00 45.12 69 GLY A N 1
ATOM 527 C CA . GLY A 1 69 ? 26.089 0.514 -42.317 1.00 45.12 69 GLY A CA 1
ATOM 528 C C . GLY A 1 69 ? 25.512 0.418 -43.724 1.00 45.12 69 GLY A C 1
ATOM 529 O O . GLY A 1 69 ? 26.228 0.340 -44.711 1.00 45.12 69 GLY A O 1
ATOM 530 N N . GLY A 1 70 ? 24.176 0.478 -43.817 1.00 38.59 70 GLY A N 1
ATOM 531 C CA . GLY A 1 70 ? 23.625 1.411 -44.755 1.00 38.59 70 GLY A CA 1
ATOM 532 C C . GLY A 1 70 ? 24.426 2.653 -44.458 1.00 38.59 70 GLY A C 1
ATOM 533 O O . GLY A 1 70 ? 24.465 3.099 -43.305 1.00 38.59 70 GLY A O 1
ATOM 534 N N . HIS A 1 71 ? 25.200 3.080 -45.451 1.00 42.91 71 HIS A N 1
ATOM 535 C CA . HIS A 1 71 ? 25.703 4.427 -45.476 1.00 42.91 71 HIS A CA 1
ATOM 536 C C . HIS A 1 71 ? 24.638 5.270 -44.788 1.00 42.91 71 HIS A C 1
ATOM 538 O O . HIS A 1 71 ? 23.462 5.215 -45.176 1.00 42.91 71 HIS A O 1
ATOM 544 N N . VAL A 1 72 ? 25.019 5.992 -43.738 1.00 47.91 72 VAL A N 1
ATOM 545 C CA . VAL A 1 72 ? 24.294 7.211 -43.424 1.00 47.91 72 VAL A CA 1
ATOM 546 C C . VAL A 1 72 ? 24.555 8.080 -44.651 1.00 47.91 72 VAL A C 1
ATOM 548 O O . VAL A 1 72 ? 25.437 8.929 -44.664 1.00 47.91 72 VAL A O 1
ATOM 551 N N . GLY A 1 73 ? 23.881 7.755 -45.761 1.00 43.06 73 GLY A N 1
ATOM 552 C CA . GLY A 1 73 ? 23.712 8.665 -46.861 1.00 43.06 73 GLY A CA 1
ATOM 553 C C . GLY A 1 73 ? 23.133 9.915 -46.224 1.00 43.06 73 GLY A C 1
ATOM 554 O O . GLY A 1 73 ? 22.406 9.778 -45.227 1.00 43.06 73 GLY A O 1
ATOM 555 N N . PRO A 1 74 ? 23.510 11.104 -46.722 1.00 43.06 74 PRO A N 1
ATOM 556 C CA . PRO A 1 74 ? 23.028 12.359 -46.168 1.00 43.06 74 PRO A CA 1
ATOM 557 C C . PRO A 1 74 ? 21.545 12.172 -45.911 1.00 43.06 74 PRO A C 1
ATOM 559 O O . PRO A 1 74 ? 20.828 11.740 -46.817 1.00 43.06 74 PRO A O 1
ATOM 562 N N . VAL A 1 75 ? 21.141 12.316 -44.645 1.00 46.94 75 VAL A N 1
ATOM 563 C CA . VAL A 1 75 ? 19.747 12.166 -44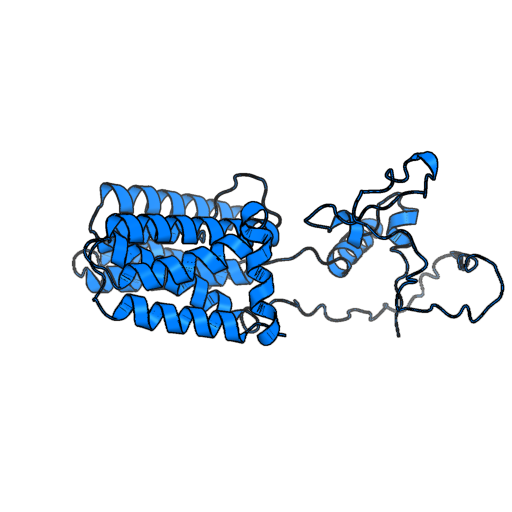.245 1.00 46.94 75 VAL A CA 1
ATOM 564 C C . VAL A 1 75 ? 19.006 13.094 -45.182 1.00 46.94 75 VAL A C 1
ATOM 566 O O . VAL A 1 75 ? 19.135 14.310 -45.062 1.00 46.94 75 VAL A O 1
ATOM 569 N N . ASN A 1 76 ? 18.346 12.534 -46.199 1.00 41.62 76 ASN A N 1
ATOM 570 C CA . ASN A 1 76 ? 17.602 13.352 -47.127 1.00 41.62 76 ASN A CA 1
ATOM 571 C C . ASN A 1 76 ? 16.592 14.055 -46.234 1.00 41.62 76 ASN A C 1
ATOM 573 O O . ASN A 1 76 ? 15.721 13.405 -45.654 1.00 41.62 76 ASN A O 1
ATOM 577 N N . ALA A 1 77 ? 16.718 15.376 -46.117 1.00 46.75 77 ALA A N 1
ATOM 578 C CA . ALA A 1 77 ? 15.808 16.259 -45.394 1.00 46.75 77 ALA A CA 1
ATOM 579 C C . ALA A 1 77 ? 14.390 16.277 -46.017 1.00 46.75 77 ALA A C 1
ATOM 581 O O . ALA A 1 77 ? 13.621 17.208 -45.823 1.00 46.75 77 ALA A O 1
ATOM 582 N N . GLY A 1 78 ? 14.050 15.240 -46.787 1.00 45.72 78 GLY A N 1
ATOM 583 C CA . GLY A 1 78 ? 12.738 14.887 -47.299 1.00 45.72 78 GLY A CA 1
ATOM 584 C C . GLY A 1 78 ? 12.253 13.545 -46.745 1.00 45.72 78 GLY A C 1
ATOM 585 O O . GLY A 1 78 ? 11.486 12.853 -47.411 1.00 45.72 78 GLY A O 1
ATOM 586 N N . ALA A 1 79 ? 12.690 13.143 -45.546 1.00 42.38 79 ALA A N 1
ATOM 587 C CA . ALA A 1 79 ? 11.935 12.181 -44.756 1.00 42.38 79 ALA A CA 1
ATOM 588 C C . ALA A 1 79 ? 10.600 12.849 -44.406 1.00 42.38 79 ALA A C 1
ATOM 590 O O . ALA A 1 79 ? 10.510 13.618 -43.449 1.00 42.38 79 ALA A O 1
ATOM 591 N N . GLY A 1 80 ? 9.568 12.586 -45.217 1.00 43.34 80 GLY A N 1
ATOM 592 C CA . GLY A 1 80 ? 8.188 12.864 -44.829 1.00 43.34 80 GLY A CA 1
ATOM 593 C C . GLY A 1 80 ? 7.988 12.392 -43.387 1.00 43.34 80 GLY A C 1
ATOM 594 O O . GLY A 1 80 ? 8.597 11.381 -43.013 1.00 43.34 80 GLY A O 1
ATOM 595 N N . PRO A 1 81 ? 7.234 13.151 -42.569 1.00 42.66 81 PRO A N 1
ATOM 596 C CA . PRO A 1 81 ? 7.226 13.001 -41.123 1.00 42.66 81 PRO A CA 1
ATOM 597 C C . PRO A 1 81 ? 7.074 11.526 -40.816 1.00 42.66 81 PRO A C 1
ATOM 599 O O . PRO A 1 81 ? 6.107 10.895 -41.249 1.00 42.66 81 PRO A O 1
ATOM 602 N N . VAL A 1 82 ? 8.091 10.956 -40.169 1.00 45.97 82 VAL A N 1
ATOM 603 C CA . VAL A 1 82 ? 8.053 9.569 -39.745 1.00 45.97 82 VAL A CA 1
ATOM 604 C C . VAL A 1 82 ? 6.872 9.495 -38.786 1.00 45.97 82 VAL A C 1
ATOM 606 O O . VAL A 1 82 ? 6.984 9.811 -37.604 1.00 45.97 82 VAL A O 1
ATOM 609 N N . ASN A 1 83 ? 5.715 9.102 -39.315 1.00 43.16 83 ASN A N 1
ATOM 610 C CA . ASN A 1 83 ? 4.498 8.807 -38.578 1.00 43.16 83 ASN A CA 1
ATOM 611 C C . ASN A 1 83 ? 4.710 7.487 -37.821 1.00 43.16 83 ASN A C 1
ATOM 613 O O . ASN A 1 83 ? 3.942 6.540 -37.933 1.00 43.16 83 ASN A O 1
ATOM 617 N N . THR A 1 84 ? 5.787 7.401 -37.045 1.00 45.38 84 THR A N 1
ATOM 618 C CA . THR A 1 84 ? 5.960 6.441 -35.963 1.00 45.38 84 THR A CA 1
ATOM 619 C C . THR A 1 84 ? 5.770 7.172 -34.648 1.00 45.38 84 THR A C 1
ATOM 621 O O . THR A 1 84 ? 6.523 6.988 -33.695 1.00 45.38 84 THR A O 1
ATOM 624 N N . VAL A 1 85 ? 4.693 7.951 -34.546 1.00 44.84 85 VAL A N 1
ATOM 625 C CA . VAL A 1 85 ? 4.008 8.069 -33.261 1.00 44.84 85 VAL A CA 1
ATOM 626 C C . VAL A 1 85 ? 3.283 6.739 -33.057 1.00 44.84 85 VAL A C 1
ATOM 628 O O . VAL A 1 85 ? 2.064 6.653 -33.120 1.00 44.84 85 VAL A O 1
ATOM 631 N N . ALA A 1 86 ? 4.046 5.654 -32.877 1.00 45.03 86 ALA A N 1
ATOM 632 C CA . ALA A 1 86 ? 3.505 4.472 -32.239 1.00 45.03 86 ALA A CA 1
ATOM 633 C C . ALA A 1 86 ? 3.078 4.962 -30.859 1.00 45.03 86 ALA A C 1
ATOM 635 O O . ALA A 1 86 ? 3.927 5.321 -30.038 1.00 45.03 86 ALA A O 1
ATOM 636 N N . THR A 1 87 ? 1.772 5.117 -30.667 1.00 44.38 87 THR A N 1
ATOM 637 C CA . THR A 1 87 ? 1.171 5.617 -29.438 1.00 44.38 87 THR A CA 1
ATOM 638 C C . THR A 1 87 ? 1.718 4.761 -28.307 1.00 44.38 87 THR A C 1
ATOM 640 O O . THR A 1 87 ? 1.401 3.575 -28.215 1.00 44.38 87 THR A O 1
ATOM 643 N N . ILE A 1 88 ? 2.620 5.320 -27.492 1.00 48.28 88 ILE A N 1
ATOM 644 C CA . ILE A 1 88 ? 3.179 4.597 -26.353 1.00 48.28 88 ILE A CA 1
ATOM 645 C C . ILE A 1 88 ? 2.036 4.464 -25.361 1.00 48.28 88 ILE A C 1
ATOM 647 O O . ILE A 1 88 ? 1.730 5.373 -24.593 1.00 48.28 88 ILE A O 1
ATOM 651 N N . THR A 1 89 ? 1.363 3.323 -25.401 1.00 50.12 89 THR A N 1
ATOM 652 C CA . THR A 1 89 ? 0.422 2.955 -24.358 1.00 50.12 89 THR A CA 1
ATOM 653 C C . THR A 1 89 ? 1.243 2.748 -23.094 1.00 50.12 89 THR A C 1
ATOM 655 O O . THR A 1 89 ? 2.109 1.866 -23.069 1.00 50.12 89 THR A O 1
ATOM 658 N N . ARG A 1 90 ? 1.002 3.548 -22.045 1.00 56.31 90 ARG A N 1
ATOM 659 C CA . ARG A 1 90 ? 1.524 3.230 -20.710 1.00 56.31 90 ARG A CA 1
ATOM 660 C C . ARG A 1 90 ? 1.116 1.793 -20.404 1.00 56.31 90 ARG A C 1
ATOM 662 O O . ARG A 1 90 ? -0.070 1.488 -20.319 1.00 56.31 90 ARG A O 1
ATOM 669 N N . LYS A 1 91 ? 2.101 0.901 -20.288 1.00 55.44 91 LYS A N 1
ATOM 670 C CA . LYS A 1 91 ? 1.848 -0.528 -20.046 1.00 55.44 91 LYS A CA 1
ATOM 671 C C . LYS A 1 91 ? 1.174 -0.762 -18.690 1.00 55.44 91 LYS A C 1
ATOM 673 O O . LYS A 1 91 ? 0.529 -1.784 -18.497 1.00 55.44 91 LYS A O 1
ATOM 678 N N . ILE A 1 92 ? 1.339 0.193 -17.778 1.00 64.94 92 ILE A N 1
ATOM 679 C CA . ILE A 1 92 ? 0.816 0.176 -16.420 1.00 64.94 92 ILE A CA 1
ATOM 680 C C . ILE A 1 92 ? -0.174 1.327 -16.308 1.00 64.94 92 ILE A C 1
ATOM 682 O O . ILE A 1 92 ? 0.155 2.485 -16.565 1.00 64.94 92 ILE A O 1
ATOM 686 N N . SER A 1 93 ? -1.412 0.984 -15.985 1.00 72.25 93 SER A N 1
ATOM 687 C CA . SER A 1 93 ? -2.508 1.924 -15.797 1.00 72.25 93 SER A CA 1
ATOM 688 C C . SER A 1 93 ? -3.223 1.590 -14.494 1.00 72.25 93 SER A C 1
ATOM 690 O O . SER A 1 93 ? -3.230 0.437 -14.066 1.00 72.25 93 SER A O 1
ATOM 692 N N . LEU A 1 94 ? -3.910 2.565 -13.897 1.00 78.00 94 LEU A N 1
ATOM 693 C CA . LEU A 1 94 ? -4.800 2.307 -12.755 1.00 78.00 94 LEU A CA 1
ATOM 694 C C . LEU A 1 94 ? -5.786 1.161 -13.028 1.00 78.00 94 LEU A C 1
ATOM 696 O O . LEU A 1 94 ? -6.122 0.409 -12.121 1.00 78.00 94 LEU A O 1
ATOM 700 N N . ARG A 1 95 ? -6.237 1.014 -14.282 1.00 79.00 95 ARG A N 1
ATOM 701 C CA . ARG A 1 95 ? -7.144 -0.065 -14.687 1.00 79.00 95 ARG A CA 1
ATOM 702 C C . ARG A 1 95 ? -6.475 -1.437 -14.684 1.00 79.00 95 ARG A C 1
ATOM 704 O O . ARG A 1 95 ? -7.160 -2.409 -14.397 1.00 79.00 95 ARG A O 1
ATOM 711 N N . SER A 1 96 ? -5.184 -1.538 -15.008 1.00 78.88 96 SER A N 1
ATOM 712 C CA . SER A 1 96 ? -4.464 -2.820 -14.995 1.00 78.88 96 SER A CA 1
ATOM 713 C C . SER A 1 96 ? -4.025 -3.222 -13.588 1.00 78.88 96 SER A C 1
ATOM 715 O O . SER A 1 96 ? -4.068 -4.401 -13.262 1.00 78.88 96 SER A O 1
ATOM 717 N N . GLU A 1 97 ? -3.679 -2.250 -12.739 1.0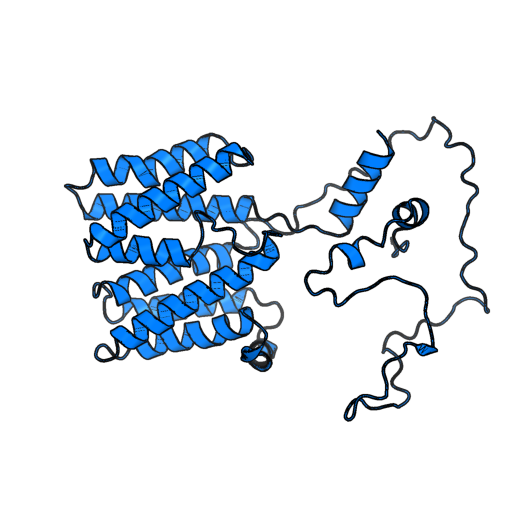0 84.19 97 GLU A N 1
ATOM 718 C CA . GLU A 1 97 ? -3.169 -2.479 -11.376 1.00 84.19 97 GLU A CA 1
ATOM 719 C C . GLU A 1 97 ? -4.229 -2.276 -10.275 1.00 84.19 97 GLU A C 1
ATOM 721 O O . GLU A 1 97 ? -3.894 -2.063 -9.108 1.00 84.19 97 GLU A O 1
ATOM 726 N N . TRP A 1 98 ? -5.523 -2.307 -10.612 1.00 87.00 98 TRP A N 1
ATOM 727 C CA . TRP A 1 98 ? -6.599 -1.995 -9.660 1.00 87.00 98 TRP A CA 1
ATOM 728 C C . TRP A 1 98 ? -6.603 -2.930 -8.438 1.00 87.00 98 TRP A C 1
ATOM 730 O O . TRP A 1 98 ? -6.900 -2.499 -7.323 1.00 87.00 98 TRP A O 1
ATOM 740 N N . SER A 1 99 ? -6.222 -4.197 -8.627 1.00 89.88 99 SER A N 1
ATOM 741 C CA . SER A 1 99 ? -6.091 -5.183 -7.550 1.00 89.88 99 SER A CA 1
ATOM 742 C C . SER A 1 99 ? -5.018 -4.775 -6.538 1.00 89.88 99 SER A C 1
ATOM 744 O O . SER A 1 99 ? -5.237 -4.869 -5.330 1.00 89.88 99 SER A O 1
ATOM 746 N N . LEU A 1 100 ? -3.881 -4.266 -7.019 1.00 88.38 100 LEU A N 1
ATOM 747 C CA . LEU A 1 100 ? -2.773 -3.787 -6.195 1.00 88.38 100 LEU A CA 1
ATOM 748 C C . LEU A 1 100 ? -3.126 -2.473 -5.497 1.00 88.38 100 LEU A C 1
ATOM 750 O O . LEU A 1 100 ? -2.794 -2.301 -4.323 1.00 88.38 100 LEU A O 1
ATOM 754 N N . LEU A 1 101 ? -3.867 -1.576 -6.156 1.00 91.44 101 LEU A N 1
ATOM 755 C CA . LEU A 1 101 ? -4.409 -0.370 -5.524 1.00 91.44 101 LEU A CA 1
ATOM 756 C C . LEU A 1 101 ? -5.284 -0.726 -4.313 1.00 91.44 101 LEU A C 1
ATOM 758 O O . LEU A 1 101 ? -5.062 -0.216 -3.214 1.00 91.44 101 LEU A O 1
ATOM 762 N N . VAL A 1 102 ? -6.244 -1.635 -4.498 1.00 93.25 102 VAL A N 1
ATOM 763 C CA . VAL A 1 102 ? -7.143 -2.094 -3.429 1.00 93.25 102 VAL A CA 1
ATOM 764 C C . VAL A 1 102 ? -6.357 -2.785 -2.314 1.00 93.25 102 VAL A C 1
ATOM 766 O O . VAL A 1 102 ? -6.506 -2.430 -1.145 1.00 93.25 102 VAL A O 1
ATOM 769 N N . PHE A 1 103 ? -5.461 -3.710 -2.663 1.00 94.19 103 PHE A N 1
ATOM 770 C CA . PHE A 1 103 ? -4.604 -4.410 -1.706 1.00 94.19 103 PHE A CA 1
ATOM 771 C C . PHE A 1 103 ? -3.766 -3.432 -0.864 1.00 94.19 103 PHE A C 1
ATOM 773 O O . PHE A 1 103 ? -3.842 -3.434 0.364 1.00 94.19 103 PHE A O 1
ATOM 780 N N . THR A 1 104 ? -3.034 -2.520 -1.508 1.00 93.69 104 THR A N 1
ATOM 781 C CA . THR A 1 104 ? -2.175 -1.532 -0.826 1.00 93.69 104 THR A CA 1
ATOM 782 C C . THR A 1 104 ? -2.944 -0.467 -0.037 1.00 93.69 104 THR A C 1
ATOM 784 O O . THR A 1 104 ? -2.343 0.225 0.786 1.00 93.69 104 THR A O 1
ATOM 787 N N . THR A 1 105 ? -4.260 -0.358 -0.240 1.00 95.81 105 THR A N 1
ATOM 788 C CA . THR A 1 105 ? -5.154 0.508 0.543 1.00 95.81 105 THR A CA 1
ATOM 789 C C . THR A 1 105 ? -5.722 -0.221 1.763 1.00 95.81 105 THR A C 1
ATOM 791 O O . THR A 1 105 ? -5.739 0.335 2.857 1.00 95.81 105 THR A O 1
ATOM 794 N N . ILE A 1 106 ? -6.151 -1.478 1.610 1.00 96.88 106 ILE A N 1
ATOM 795 C CA . ILE A 1 106 ? -6.791 -2.251 2.685 1.00 96.88 106 ILE A CA 1
ATOM 796 C C . ILE A 1 106 ? -5.784 -2.660 3.765 1.00 96.88 106 ILE A C 1
ATOM 798 O O . ILE A 1 106 ? -6.062 -2.508 4.954 1.00 96.88 106 ILE A O 1
ATOM 802 N N . VAL A 1 107 ? -4.604 -3.158 3.386 1.00 97.44 107 VAL A N 1
ATOM 803 C CA . VAL A 1 107 ? -3.625 -3.705 4.344 1.00 97.44 107 VAL A CA 1
ATOM 804 C C . VAL A 1 107 ? -3.214 -2.712 5.452 1.00 97.44 107 VAL A C 1
ATOM 806 O O . VAL A 1 107 ? -3.285 -3.104 6.619 1.00 97.44 107 VAL A O 1
ATOM 809 N N . PRO A 1 108 ? -2.845 -1.439 5.184 1.00 98.12 108 PRO A N 1
ATOM 810 C CA . PRO A 1 108 ? -2.519 -0.495 6.260 1.00 98.12 108 PRO A CA 1
ATOM 811 C C . PRO A 1 108 ? -3.705 -0.198 7.187 1.00 98.12 108 PRO A C 1
ATOM 813 O O . PRO A 1 108 ? -3.482 0.009 8.378 1.00 98.12 108 PRO A O 1
ATOM 816 N N . ILE A 1 109 ? -4.947 -0.219 6.683 1.00 98.31 109 ILE A N 1
ATOM 817 C CA . ILE A 1 109 ? -6.156 -0.063 7.508 1.00 98.31 109 ILE A CA 1
ATOM 818 C C . ILE A 1 109 ? -6.274 -1.243 8.477 1.00 98.31 109 ILE A C 1
ATOM 820 O O . ILE A 1 109 ? -6.453 -1.036 9.676 1.00 98.31 109 ILE A O 1
ATOM 824 N N . LEU A 1 110 ? -6.115 -2.478 7.987 1.00 98.19 110 LEU A N 1
ATOM 825 C CA . LEU A 1 110 ? -6.183 -3.679 8.827 1.00 98.19 110 LEU A CA 1
ATOM 826 C C . LEU A 1 110 ? -5.096 -3.684 9.907 1.00 98.19 110 LEU A C 1
ATOM 828 O O . LEU A 1 110 ? -5.392 -3.937 11.075 1.00 98.19 110 LEU A O 1
ATOM 832 N N . VAL A 1 111 ? -3.851 -3.362 9.540 1.00 98.38 111 VAL A N 1
ATOM 833 C CA . VAL A 1 111 ? -2.735 -3.267 10.496 1.00 98.38 111 VAL A CA 1
ATOM 834 C C . VAL A 1 111 ? -3.019 -2.202 11.555 1.00 98.38 111 VAL A C 1
ATOM 836 O O . VAL A 1 111 ? -2.848 -2.466 12.745 1.00 98.38 111 VAL A O 1
ATOM 839 N N . ALA A 1 112 ? -3.515 -1.032 11.147 1.00 98.25 112 ALA A N 1
ATOM 840 C CA . ALA A 1 112 ? -3.848 0.050 12.063 1.00 98.25 112 ALA A CA 1
ATOM 841 C C . ALA A 1 112 ? -4.985 -0.308 13.030 1.00 98.25 112 ALA A C 1
ATOM 843 O O . ALA A 1 112 ? -4.911 0.029 14.212 1.00 98.25 112 ALA A O 1
ATOM 844 N N . LEU A 1 113 ? -6.014 -1.026 12.572 1.00 97.88 113 LEU A N 1
ATOM 845 C CA . LEU A 1 113 ? -7.106 -1.503 13.427 1.00 97.88 113 LEU A CA 1
ATOM 846 C C . LEU A 1 113 ? -6.607 -2.491 14.494 1.00 97.88 113 LEU A C 1
ATOM 848 O O . LEU A 1 113 ? -7.009 -2.399 15.656 1.00 97.88 113 LEU A O 1
ATOM 852 N N . VAL A 1 114 ? -5.698 -3.405 14.136 1.00 97.75 114 VAL A N 1
ATOM 853 C CA . VAL A 1 114 ? -5.079 -4.337 15.099 1.00 97.75 114 VAL A CA 1
ATOM 854 C C . VAL A 1 114 ? -4.195 -3.582 16.096 1.00 97.75 114 VAL A C 1
ATOM 856 O O . VAL A 1 114 ? -4.304 -3.784 17.309 1.00 97.75 114 VAL A O 1
ATOM 859 N N . ALA A 1 115 ? -3.341 -2.682 15.603 1.00 97.75 115 ALA A N 1
ATOM 860 C CA . ALA A 1 115 ? -2.410 -1.917 16.428 1.00 97.75 115 ALA A CA 1
ATOM 861 C C . ALA A 1 115 ? -3.131 -1.003 17.436 1.00 97.75 115 ALA A C 1
ATOM 863 O O . ALA A 1 115 ? -2.742 -0.955 18.603 1.00 97.75 115 ALA A O 1
ATOM 864 N N . SER A 1 116 ? -4.225 -0.362 17.015 1.00 97.06 116 SER A N 1
ATOM 865 C CA . SER A 1 116 ? -5.074 0.506 17.849 1.00 97.06 116 SER A CA 1
ATOM 866 C C . SER A 1 116 ? -6.052 -0.243 18.765 1.00 97.06 116 SER A C 1
ATOM 868 O O . SER A 1 116 ? -6.787 0.394 19.516 1.00 97.06 116 SER A O 1
ATOM 870 N N . ALA A 1 117 ? -6.078 -1.582 18.720 1.00 95.94 117 ALA A N 1
ATOM 871 C CA . ALA A 1 117 ? -7.054 -2.413 19.434 1.00 95.94 117 ALA A CA 1
ATOM 872 C C . ALA A 1 117 ? -8.525 -2.071 19.099 1.00 95.94 117 ALA A C 1
ATOM 874 O O . ALA A 1 117 ? -9.416 -2.232 19.931 1.00 95.94 117 ALA A O 1
ATOM 875 N N . LYS A 1 118 ? -8.780 -1.604 17.869 1.00 95.75 118 LYS A N 1
ATOM 876 C CA . LYS A 1 118 ? -10.120 -1.301 17.336 1.00 95.75 118 LYS A CA 1
ATOM 877 C C . LYS A 1 118 ? -10.601 -2.316 16.297 1.00 95.75 118 LYS A C 1
ATOM 879 O O . LYS A 1 118 ? -11.681 -2.149 15.742 1.00 95.75 118 LYS A O 1
ATOM 884 N N . ALA A 1 119 ? -9.812 -3.352 16.013 1.00 93.69 119 ALA A N 1
ATOM 885 C CA . ALA A 1 119 ? -10.168 -4.406 15.071 1.00 93.69 119 ALA A CA 1
ATOM 886 C C . ALA A 1 119 ? -11.341 -5.264 15.584 1.00 93.69 119 ALA A C 1
ATOM 888 O O . ALA A 1 119 ? -11.203 -5.914 16.622 1.00 93.69 119 ALA A O 1
ATOM 889 N N . PRO A 1 120 ? -12.458 -5.353 14.840 1.00 92.50 120 PRO A N 1
ATOM 890 C CA . PRO A 1 120 ? -13.455 -6.389 15.076 1.00 92.50 120 PRO A CA 1
ATOM 891 C C . PRO A 1 120 ? -12.850 -7.783 14.806 1.00 92.50 120 PRO A C 1
ATOM 893 O O . PRO A 1 120 ? -12.082 -7.926 13.849 1.00 92.50 120 PRO A O 1
ATOM 896 N N . PRO A 1 121 ? -13.218 -8.824 15.577 1.00 86.19 121 PRO A N 1
ATOM 897 C CA . PRO A 1 121 ? -12.522 -10.118 15.588 1.00 86.19 121 PRO A CA 1
ATOM 898 C C . PRO A 1 121 ? -12.519 -10.851 14.237 1.00 86.19 121 PRO A C 1
ATOM 900 O O . PRO A 1 121 ? -11.547 -11.521 13.909 1.00 86.19 121 PRO A O 1
ATOM 903 N N . LEU A 1 122 ? -13.569 -10.697 13.424 1.00 93.00 122 LEU A N 1
ATOM 904 C CA . LEU A 1 122 ? -13.668 -11.346 12.109 1.00 93.00 122 LEU A CA 1
ATOM 905 C C . LEU A 1 122 ? -13.276 -10.437 10.940 1.00 93.00 122 LEU A C 1
ATOM 907 O O . LEU A 1 122 ? -13.038 -10.926 9.839 1.00 93.00 122 LEU A O 1
ATOM 911 N N . LEU A 1 123 ? -13.175 -9.124 11.154 1.00 95.88 123 LEU A N 1
ATOM 912 C CA . LEU A 1 123 ? -12.941 -8.187 10.057 1.00 95.88 123 LEU A CA 1
ATOM 913 C C . LEU A 1 123 ? -11.542 -8.361 9.456 1.00 95.88 123 LEU A C 1
ATOM 915 O O . LEU A 1 123 ? -11.403 -8.404 8.237 1.00 95.88 123 LEU A O 1
ATOM 919 N N . VAL A 1 124 ? -10.515 -8.501 10.296 1.00 96.12 124 VAL A N 1
ATOM 920 C CA . VAL A 1 124 ? -9.125 -8.670 9.842 1.00 96.12 124 VAL A CA 1
ATOM 921 C C . VAL A 1 124 ? -8.908 -9.980 9.080 1.00 96.12 124 VAL A C 1
ATOM 923 O O . VAL A 1 124 ? -8.380 -9.902 7.970 1.00 96.12 124 VAL A O 1
ATOM 926 N N . PRO A 1 125 ? -9.326 -11.163 9.578 1.00 96.00 125 PRO A N 1
ATOM 927 C CA . PRO A 1 125 ? -9.142 -12.399 8.827 1.00 96.00 125 PRO A CA 1
ATOM 928 C C . PRO A 1 125 ? -9.959 -12.427 7.529 1.00 96.00 125 PRO A C 1
ATOM 930 O O . PRO A 1 125 ? -9.420 -12.802 6.491 1.00 96.00 125 PRO A O 1
ATOM 933 N N . VAL A 1 126 ? -11.217 -11.966 7.537 1.00 97.19 126 VAL A N 1
ATOM 934 C CA . VAL A 1 126 ? -12.069 -11.964 6.333 1.00 97.19 126 VAL A CA 1
ATOM 935 C C . VAL A 1 126 ? -11.523 -11.013 5.269 1.00 97.19 126 VAL A C 1
ATOM 937 O O . VAL A 1 126 ? -11.270 -11.429 4.138 1.00 97.19 126 VAL A O 1
ATOM 940 N N . MET A 1 127 ? -11.276 -9.749 5.623 1.00 97.31 127 MET A N 1
ATOM 941 C CA . MET A 1 127 ? -10.734 -8.772 4.672 1.00 97.31 127 MET A CA 1
ATOM 942 C C . MET A 1 127 ? -9.304 -9.117 4.251 1.00 97.31 127 MET A C 1
ATOM 944 O O . MET A 1 127 ? -8.929 -8.866 3.108 1.00 97.31 127 MET A O 1
ATOM 948 N N . GLY A 1 128 ? -8.520 -9.725 5.144 1.00 96.00 128 GLY A N 1
ATOM 949 C CA . GLY A 1 128 ? -7.184 -10.231 4.853 1.00 96.00 128 GLY A CA 1
ATOM 950 C C . GLY A 1 128 ? -7.196 -11.327 3.790 1.00 96.00 128 GLY A C 1
ATOM 951 O O . GLY A 1 128 ? -6.444 -11.242 2.821 1.00 96.00 128 GLY A O 1
ATOM 952 N N . LEU A 1 129 ? -8.093 -12.311 3.913 1.00 95.56 129 LEU A N 1
ATOM 953 C CA . LEU A 1 129 ? -8.269 -13.371 2.917 1.00 95.56 129 LEU A CA 1
ATOM 954 C C . LEU A 1 129 ? -8.771 -12.827 1.574 1.00 95.56 129 LEU A C 1
ATOM 956 O O . LEU A 1 129 ? -8.262 -13.240 0.532 1.00 95.56 129 LEU A O 1
ATOM 960 N N . ILE A 1 130 ? -9.704 -11.867 1.580 1.00 95.12 130 ILE A N 1
ATOM 961 C CA . ILE A 1 130 ? -10.175 -11.197 0.355 1.00 95.12 130 ILE A CA 1
ATOM 962 C C . ILE A 1 130 ? -9.019 -10.464 -0.333 1.00 95.12 130 ILE A C 1
ATOM 964 O O . ILE A 1 130 ? -8.797 -10.646 -1.530 1.00 95.12 130 ILE A O 1
ATOM 968 N N . ALA A 1 131 ? -8.248 -9.672 0.416 1.00 93.56 131 ALA A N 1
ATOM 969 C CA . ALA A 1 131 ? -7.092 -8.952 -0.111 1.00 93.56 131 ALA A CA 1
ATOM 970 C C . ALA A 1 131 ? -6.023 -9.917 -0.656 1.00 93.56 131 ALA A C 1
ATOM 972 O O . ALA A 1 131 ? -5.446 -9.671 -1.715 1.00 93.56 131 ALA A O 1
ATOM 973 N N . MET A 1 132 ? -5.805 -11.050 0.020 1.00 90.50 132 MET A N 1
ATOM 974 C CA . MET A 1 132 ? -4.893 -12.103 -0.428 1.00 90.50 132 MET A CA 1
ATOM 975 C C . MET A 1 132 ? -5.373 -12.763 -1.724 1.00 90.50 132 MET A C 1
ATOM 977 O O . MET A 1 132 ? -4.582 -12.939 -2.646 1.00 90.50 132 MET A O 1
ATOM 981 N N . GLY A 1 133 ? -6.666 -13.084 -1.825 1.00 89.94 133 GLY A N 1
ATOM 982 C CA . GLY A 1 133 ? -7.274 -13.653 -3.028 1.00 89.94 133 GLY A CA 1
ATOM 983 C C . GLY A 1 133 ? -7.218 -12.693 -4.215 1.00 89.94 133 GLY A C 1
ATOM 984 O O . GLY A 1 133 ? -6.842 -13.093 -5.315 1.00 89.94 133 GLY A O 1
ATOM 985 N N . LEU A 1 134 ? -7.494 -11.407 -3.982 1.00 88.38 134 LEU A N 1
ATOM 986 C CA . LEU A 1 134 ? -7.393 -10.363 -5.001 1.00 88.38 134 LEU A CA 1
ATOM 987 C C . LEU A 1 134 ? -5.947 -10.181 -5.491 1.00 88.38 134 LEU A C 1
ATOM 989 O O . LEU A 1 134 ? -5.701 -10.012 -6.687 1.00 88.38 134 LEU A O 1
ATOM 993 N N . SER A 1 135 ? -4.981 -10.276 -4.576 1.00 84.56 135 SER A N 1
ATOM 994 C CA . SER A 1 135 ? -3.558 -10.292 -4.913 1.00 84.56 135 SER A CA 1
ATOM 995 C C . SER A 1 135 ? -3.164 -11.577 -5.661 1.00 84.56 135 SER A C 1
ATOM 997 O O . SER A 1 135 ? -2.431 -11.530 -6.635 1.00 84.56 135 SER A O 1
ATOM 999 N N . ALA A 1 136 ? -3.706 -12.746 -5.329 1.00 84.81 136 ALA A N 1
ATOM 1000 C CA . ALA A 1 136 ? -3.414 -13.965 -6.086 1.00 84.81 136 ALA A CA 1
ATOM 1001 C C . ALA A 1 136 ? -4.012 -13.946 -7.510 1.00 84.81 136 ALA A C 1
ATOM 1003 O O . ALA A 1 136 ? -3.409 -14.479 -8.444 1.00 84.81 136 ALA A O 1
ATOM 1004 N N . ALA A 1 137 ? -5.175 -13.314 -7.690 1.00 83.12 137 ALA A N 1
ATOM 1005 C CA . ALA A 1 137 ? -5.931 -13.319 -8.943 1.00 83.12 137 ALA A CA 1
ATOM 1006 C C . ALA A 1 137 ? -5.248 -12.568 -10.100 1.00 83.12 137 ALA A C 1
ATOM 1008 O O . ALA A 1 137 ? -5.528 -12.863 -11.259 1.00 83.12 137 ALA A O 1
ATOM 1009 N N . HIS A 1 138 ? -4.335 -11.629 -9.818 1.00 78.69 138 HIS A N 1
ATOM 1010 C CA . HIS A 1 138 ? -3.604 -10.909 -10.870 1.00 78.69 138 HIS A CA 1
ATOM 1011 C C . HIS A 1 138 ? -2.367 -11.667 -11.387 1.00 78.69 138 HIS A C 1
ATOM 1013 O O . HIS A 1 138 ? -1.721 -11.225 -12.340 1.00 78.69 138 HIS A O 1
ATOM 1019 N N . LEU A 1 139 ? -2.008 -12.813 -10.791 1.00 80.69 139 LEU A N 1
ATOM 1020 C CA . LEU A 1 139 ? -0.857 -13.591 -11.247 1.00 80.69 139 LEU A CA 1
ATOM 1021 C C . LEU A 1 139 ? -1.184 -14.320 -12.550 1.00 80.69 139 LEU A C 1
ATOM 1023 O O . LEU A 1 139 ? -2.064 -15.171 -12.602 1.00 80.69 139 LEU A O 1
ATOM 1027 N N . GLY A 1 140 ? -0.361 -14.115 -13.580 1.00 81.75 140 GLY A N 1
ATOM 1028 C CA . GLY A 1 140 ? -0.529 -14.825 -14.853 1.00 81.75 140 GLY A CA 1
ATOM 1029 C C . GLY A 1 140 ? -0.334 -16.349 -14.770 1.00 81.75 140 GLY A C 1
ATOM 1030 O O . GLY A 1 140 ? -0.748 -17.066 -15.676 1.00 81.75 140 GLY A O 1
ATOM 1031 N N . LYS A 1 141 ? 0.326 -16.868 -13.719 1.00 83.94 141 LYS A N 1
ATOM 1032 C CA . LYS A 1 141 ? 0.577 -18.313 -13.516 1.00 83.94 141 LYS A CA 1
ATOM 1033 C C . LYS A 1 141 ? 0.427 -18.709 -12.037 1.00 83.94 141 LYS A C 1
ATOM 1035 O O . LYS A 1 141 ? 1.442 -18.987 -11.388 1.00 83.9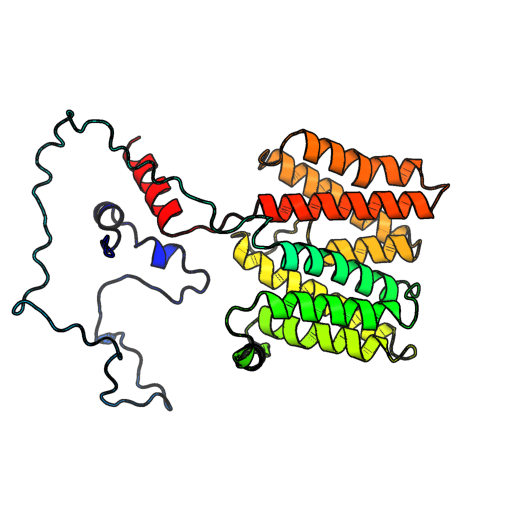4 141 LYS A O 1
ATOM 1040 N N . PRO A 1 142 ? -0.808 -18.766 -11.504 1.00 81.75 142 PRO A N 1
ATOM 1041 C CA . PRO A 1 142 ? -1.069 -18.950 -10.072 1.00 81.75 142 PRO A CA 1
ATOM 1042 C C . PRO A 1 142 ? -0.529 -20.283 -9.531 1.00 81.75 142 PRO A C 1
ATOM 1044 O O . PRO A 1 142 ? 0.040 -20.316 -8.445 1.00 81.75 142 PRO A O 1
ATOM 1047 N N . ALA A 1 143 ? -0.559 -21.361 -10.325 1.00 84.62 143 ALA A N 1
ATOM 1048 C CA . ALA A 1 143 ? -0.026 -22.673 -9.930 1.00 84.62 143 ALA A CA 1
ATOM 1049 C C . ALA A 1 143 ? 1.480 -22.668 -9.588 1.00 84.62 143 ALA A C 1
ATOM 1051 O O . ALA A 1 143 ? 1.979 -23.579 -8.934 1.00 84.62 143 ALA A O 1
ATOM 1052 N N . ARG A 1 144 ? 2.231 -21.646 -10.025 1.00 83.81 144 ARG A N 1
ATOM 1053 C CA . ARG A 1 144 ? 3.667 -21.499 -9.731 1.00 83.81 144 ARG A CA 1
ATOM 1054 C C . ARG A 1 144 ? 3.956 -20.431 -8.674 1.00 83.81 144 ARG A C 1
ATOM 1056 O O . ARG A 1 144 ? 5.129 -20.154 -8.424 1.00 83.81 144 ARG A O 1
ATOM 1063 N N . ALA A 1 145 ? 2.925 -19.860 -8.044 1.00 81.88 145 ALA A N 1
ATOM 1064 C CA . ALA A 1 145 ? 3.059 -18.812 -7.032 1.00 81.88 145 ALA A CA 1
ATOM 1065 C C . ALA A 1 145 ? 3.887 -19.263 -5.819 1.00 81.88 145 ALA A C 1
ATOM 1067 O O . ALA A 1 145 ? 4.651 -18.468 -5.279 1.00 81.88 145 ALA A O 1
ATOM 1068 N N . TYR A 1 146 ? 3.840 -20.553 -5.463 1.00 83.94 146 TYR A N 1
ATOM 1069 C CA . TYR A 1 146 ? 4.637 -21.123 -4.368 1.00 83.94 146 TYR A CA 1
ATOM 1070 C C . TYR A 1 146 ? 6.146 -20.840 -4.509 1.00 83.94 146 TYR A C 1
ATOM 1072 O O . TYR A 1 146 ? 6.851 -20.671 -3.516 1.00 83.94 146 TYR A O 1
ATOM 1080 N N . ARG A 1 147 ? 6.659 -20.716 -5.745 1.00 86.50 147 ARG A N 1
ATOM 1081 C CA . ARG A 1 147 ? 8.078 -20.420 -6.004 1.00 86.50 147 ARG A CA 1
ATOM 1082 C C . ARG A 1 147 ? 8.489 -19.024 -5.542 1.00 86.50 147 ARG A C 1
ATOM 1084 O O . ARG A 1 147 ? 9.671 -18.804 -5.291 1.00 86.50 147 ARG A O 1
ATOM 1091 N N . ALA A 1 148 ? 7.544 -18.094 -5.404 1.00 82.06 148 ALA A N 1
ATOM 1092 C CA . ALA A 1 148 ? 7.821 -16.735 -4.947 1.00 82.06 148 ALA A CA 1
ATOM 1093 C C . ALA A 1 148 ? 8.337 -16.692 -3.495 1.00 82.06 148 ALA A C 1
ATOM 1095 O O . ALA A 1 148 ? 9.000 -15.734 -3.101 1.00 82.06 148 ALA A O 1
ATOM 1096 N N . ILE A 1 149 ? 8.106 -17.751 -2.715 1.00 87.81 149 ILE A N 1
ATOM 1097 C CA . ILE A 1 149 ? 8.535 -17.875 -1.315 1.00 87.81 149 ILE A CA 1
ATOM 1098 C C . ILE A 1 149 ? 10.008 -18.321 -1.190 1.00 87.81 149 ILE A C 1
ATOM 1100 O O . ILE A 1 149 ? 10.665 -18.057 -0.184 1.00 87.81 149 ILE A O 1
ATOM 1104 N N . LEU A 1 150 ? 10.583 -18.938 -2.229 1.00 84.88 150 LEU A N 1
ATOM 1105 C CA . LEU A 1 150 ? 11.893 -19.602 -2.145 1.00 84.88 150 LEU A CA 1
ATOM 1106 C C . LEU A 1 150 ? 13.069 -18.653 -1.853 1.00 84.88 150 LEU A C 1
ATOM 1108 O O . LEU A 1 150 ? 14.100 -19.095 -1.356 1.00 84.88 150 LEU A O 1
ATOM 1112 N N . ASN A 1 151 ? 12.933 -17.352 -2.130 1.00 85.69 151 ASN A N 1
ATOM 1113 C CA . ASN A 1 151 ? 14.020 -16.376 -1.988 1.00 85.69 151 ASN A CA 1
ATOM 1114 C C . ASN A 1 151 ? 13.771 -15.324 -0.888 1.00 85.69 151 ASN A C 1
ATOM 1116 O O . ASN A 1 151 ? 14.172 -14.163 -1.028 1.00 85.69 151 ASN A O 1
ATOM 1120 N N . TRP A 1 152 ? 13.130 -15.714 0.217 1.00 89.19 152 TRP A N 1
ATOM 1121 C CA . TRP A 1 152 ? 12.717 -14.808 1.304 1.00 89.19 152 TRP A CA 1
ATOM 1122 C C . TRP A 1 152 ? 13.856 -14.000 1.945 1.00 89.19 152 TRP A C 1
ATOM 1124 O O . TRP A 1 152 ? 13.664 -12.865 2.390 1.00 89.19 152 TRP A O 1
ATOM 1134 N N . ARG A 1 153 ? 15.084 -14.535 1.939 1.00 86.06 153 ARG A N 1
ATOM 1135 C CA . ARG A 1 153 ? 16.254 -13.826 2.478 1.00 86.06 153 ARG A CA 1
ATOM 1136 C C . ARG A 1 153 ? 16.658 -12.620 1.631 1.00 86.06 153 ARG A C 1
ATOM 1138 O O . ARG A 1 153 ? 17.088 -11.620 2.199 1.00 86.06 153 ARG A O 1
ATOM 1145 N N . ARG A 1 154 ? 16.513 -12.687 0.302 1.00 84.31 154 ARG A N 1
ATOM 1146 C CA . ARG A 1 154 ? 17.016 -11.657 -0.631 1.00 84.31 154 ARG A CA 1
ATOM 1147 C C . ARG A 1 154 ? 15.917 -10.805 -1.267 1.00 84.31 154 ARG A C 1
ATOM 1149 O O . ARG A 1 154 ? 16.197 -9.686 -1.676 1.00 84.31 154 ARG A O 1
ATOM 1156 N N . SER A 1 155 ? 14.688 -11.310 -1.353 1.00 87.12 155 SER A N 1
ATOM 1157 C CA . SER A 1 155 ? 13.578 -10.632 -2.028 1.00 87.12 155 SER A CA 1
ATOM 1158 C C . SER A 1 155 ? 12.575 -10.049 -1.034 1.00 87.12 155 SER A C 1
ATOM 1160 O O . SER A 1 155 ? 11.970 -10.786 -0.258 1.00 87.12 155 SER A O 1
ATOM 1162 N N . TRP A 1 156 ? 12.347 -8.733 -1.100 1.00 91.00 156 TRP A N 1
ATOM 1163 C CA . TRP A 1 156 ? 11.295 -8.064 -0.325 1.00 91.00 156 TRP A CA 1
ATOM 1164 C C . TRP A 1 156 ? 9.891 -8.547 -0.697 1.00 91.00 156 TRP A C 1
ATOM 1166 O O . TRP A 1 156 ? 9.075 -8.741 0.197 1.00 91.00 156 TRP A O 1
ATOM 1176 N N . LEU A 1 157 ? 9.652 -8.861 -1.976 1.00 89.81 157 LEU A N 1
ATOM 1177 C CA . LEU A 1 157 ? 8.389 -9.446 -2.439 1.00 89.81 157 LEU A CA 1
ATOM 1178 C C . LEU A 1 157 ? 8.117 -10.792 -1.755 1.00 89.81 157 LEU A C 1
ATOM 1180 O O . LEU A 1 157 ? 7.007 -11.082 -1.330 1.00 89.81 157 LEU A O 1
ATOM 1184 N N . SER A 1 158 ? 9.155 -11.614 -1.606 1.00 92.25 158 SER A N 1
ATOM 1185 C CA . SER A 1 158 ? 9.037 -12.910 -0.938 1.00 92.25 158 SER A CA 1
ATOM 1186 C C . SER A 1 158 ? 8.727 -12.760 0.558 1.00 92.25 158 SER A C 1
ATOM 1188 O O . SER A 1 158 ? 7.939 -13.526 1.108 1.00 92.25 158 SER A O 1
ATOM 1190 N N . ARG A 1 159 ? 9.285 -11.727 1.207 1.00 94.00 159 ARG A N 1
ATOM 1191 C CA . ARG A 1 159 ? 8.954 -11.375 2.597 1.00 94.00 159 ARG A CA 1
ATOM 1192 C C . ARG A 1 159 ? 7.505 -10.921 2.728 1.00 94.00 159 ARG A C 1
ATOM 1194 O O . ARG A 1 159 ? 6.838 -11.370 3.644 1.00 94.00 159 ARG A O 1
ATOM 1201 N N . GLU A 1 160 ? 7.009 -10.086 1.820 1.00 93.25 160 GLU A N 1
ATOM 1202 C CA . GLU A 1 160 ? 5.606 -9.649 1.801 1.00 93.25 160 GLU A CA 1
ATOM 1203 C C . GLU A 1 160 ? 4.639 -10.838 1.695 1.00 93.25 160 GLU A C 1
ATOM 1205 O O . GLU A 1 160 ? 3.727 -10.963 2.512 1.00 93.25 160 GLU A O 1
ATOM 1210 N N . ILE A 1 161 ? 4.899 -11.758 0.757 1.00 92.00 161 ILE A N 1
ATOM 1211 C CA . ILE A 1 161 ? 4.086 -12.967 0.538 1.00 92.00 161 ILE A CA 1
ATOM 1212 C C . ILE A 1 161 ? 4.062 -13.881 1.772 1.00 92.00 161 ILE A C 1
ATOM 1214 O O . ILE A 1 161 ? 3.080 -14.581 1.981 1.00 92.00 161 ILE A O 1
ATOM 1218 N N . LEU A 1 162 ? 5.116 -13.889 2.592 1.00 94.12 162 LEU A N 1
ATOM 1219 C CA . LEU A 1 162 ? 5.169 -14.668 3.835 1.00 94.12 162 LEU A CA 1
ATOM 1220 C C . LEU A 1 162 ? 4.543 -13.939 5.029 1.00 94.12 162 LEU A C 1
ATOM 1222 O O . LEU A 1 162 ? 3.812 -14.538 5.816 1.00 94.12 162 LEU A O 1
ATOM 1226 N N . LEU A 1 163 ? 4.851 -12.652 5.182 1.00 96.31 163 LEU A N 1
ATOM 1227 C CA . LEU A 1 163 ? 4.465 -11.861 6.346 1.00 96.31 163 LEU A CA 1
ATOM 1228 C C . LEU A 1 163 ? 2.977 -11.519 6.341 1.00 96.31 163 LEU A C 1
ATOM 1230 O O . LEU A 1 163 ? 2.361 -11.538 7.403 1.00 96.31 163 LEU A O 1
ATOM 1234 N N . PHE A 1 164 ? 2.381 -11.256 5.174 1.00 96.25 164 PHE A N 1
ATOM 1235 C CA . PHE A 1 164 ? 0.966 -10.900 5.108 1.00 96.25 164 PHE A CA 1
ATOM 1236 C C . PHE A 1 164 ? 0.039 -12.052 5.547 1.00 96.25 164 PHE A C 1
ATOM 1238 O O . PHE A 1 164 ? -0.782 -11.828 6.437 1.00 96.25 164 PHE A O 1
ATOM 1245 N N . PRO A 1 165 ? 0.185 -13.301 5.056 1.00 95.62 165 PRO A N 1
ATOM 1246 C CA . PRO A 1 165 ? -0.574 -14.432 5.591 1.00 95.62 165 PRO A CA 1
ATOM 1247 C C . PRO A 1 165 ? -0.291 -14.694 7.074 1.00 95.62 165 PRO A C 1
ATOM 1249 O O . PRO A 1 165 ? -1.212 -15.029 7.813 1.00 95.62 165 PRO A O 1
ATOM 1252 N N . ALA A 1 166 ? 0.954 -14.505 7.533 1.00 96.81 166 ALA A N 1
ATOM 1253 C CA . ALA A 1 166 ? 1.294 -14.639 8.950 1.00 96.81 166 ALA A CA 1
ATOM 1254 C C . ALA A 1 166 ? 0.563 -13.597 9.815 1.00 96.81 166 ALA A C 1
ATOM 1256 O O . ALA A 1 166 ? 0.016 -13.946 10.856 1.00 96.81 166 ALA A O 1
ATOM 1257 N N . PHE A 1 167 ? 0.488 -12.340 9.364 1.00 97.94 167 PHE A N 1
ATOM 1258 C CA . PHE A 1 167 ? -0.309 -11.286 9.996 1.00 97.94 167 PHE A CA 1
ATOM 1259 C C . PHE A 1 167 ? -1.795 -11.667 10.068 1.00 97.94 167 PHE A C 1
ATOM 1261 O O . PHE A 1 167 ? -2.403 -11.577 11.135 1.00 97.94 167 PHE A O 1
ATOM 1268 N N . VAL A 1 168 ? -2.367 -12.140 8.956 1.00 97.25 168 VAL A N 1
ATOM 1269 C CA . VAL A 1 168 ? -3.772 -12.570 8.886 1.00 97.25 168 VAL A CA 1
ATOM 1270 C C . VAL A 1 168 ? -4.035 -13.746 9.834 1.00 97.25 168 VAL A C 1
ATOM 1272 O O . VAL A 1 168 ? -4.990 -13.697 10.604 1.00 97.25 168 VAL A O 1
ATOM 1275 N N . GLY A 1 169 ? -3.173 -14.764 9.853 1.00 96.69 169 GLY A N 1
ATOM 1276 C CA . GLY A 1 169 ? -3.305 -15.916 10.750 1.00 96.69 169 GLY A CA 1
ATOM 1277 C C . GLY A 1 169 ? -3.170 -15.544 12.229 1.00 96.69 169 GLY A C 1
ATOM 1278 O O . GLY A 1 169 ? -3.999 -15.941 13.043 1.00 96.69 169 GLY A O 1
ATOM 1279 N N . LEU A 1 170 ? -2.181 -14.715 12.578 1.00 96.38 170 LEU A N 1
ATOM 1280 C CA . LEU A 1 170 ? -1.986 -14.220 13.947 1.00 96.38 170 LEU A CA 1
ATOM 1281 C C . LEU A 1 170 ? -3.142 -13.331 14.428 1.00 96.38 170 LEU A C 1
ATOM 1283 O O . LEU A 1 170 ? -3.366 -13.222 15.632 1.00 96.38 170 LEU A O 1
ATOM 1287 N N . SER A 1 171 ? -3.899 -12.704 13.521 1.00 95.50 171 SER A N 1
ATOM 1288 C CA . SER A 1 171 ? -5.065 -11.891 13.893 1.00 95.50 171 SER A CA 1
ATOM 1289 C C . SER A 1 171 ? -6.204 -12.696 14.528 1.00 95.50 171 SER A C 1
ATOM 1291 O O . SER A 1 171 ? -7.009 -12.124 15.258 1.00 95.50 171 SER A O 1
ATOM 1293 N N . LEU A 1 172 ? -6.225 -14.022 14.334 1.00 95.31 172 LEU A N 1
ATOM 1294 C CA . LEU A 1 172 ? -7.169 -14.937 14.987 1.00 95.31 172 LEU A CA 1
ATOM 1295 C C . LEU A 1 172 ? -6.867 -15.161 16.476 1.00 95.31 172 LEU A C 1
ATOM 1297 O O . LEU A 1 172 ? -7.678 -15.765 17.173 1.00 95.31 172 LEU A O 1
ATOM 1301 N N . LEU A 1 173 ? -5.713 -14.697 16.965 1.00 94.62 173 LEU A N 1
ATOM 1302 C CA . LEU A 1 173 ? -5.266 -14.853 18.346 1.00 94.62 173 LEU A CA 1
ATOM 1303 C C . LEU A 1 173 ? -5.239 -13.477 19.037 1.00 94.62 173 LEU A C 1
ATOM 1305 O O . LEU A 1 173 ? -4.199 -12.814 19.033 1.00 94.62 173 LEU A O 1
ATOM 1309 N N . PRO A 1 174 ? -6.343 -13.021 19.669 1.00 89.62 174 PRO A N 1
ATOM 1310 C CA . PRO A 1 174 ? -6.401 -11.701 20.305 1.00 89.62 174 PRO A CA 1
ATOM 1311 C C . PRO A 1 174 ? -5.321 -11.482 21.374 1.00 89.62 174 PRO A C 1
ATOM 1313 O O . PRO A 1 174 ? -4.817 -10.370 21.529 1.00 89.62 174 PRO A O 1
ATOM 1316 N N . SER A 1 175 ? -4.917 -12.544 22.078 1.00 93.62 175 SER A N 1
ATOM 1317 C CA . SER A 1 175 ? -3.834 -12.515 23.071 1.00 93.62 175 SER A CA 1
ATOM 1318 C C . SER A 1 175 ? -2.463 -12.193 22.463 1.00 93.62 175 SER A C 1
ATOM 1320 O O . SER A 1 175 ? -1.615 -11.614 23.136 1.00 93.62 175 SER A O 1
ATOM 1322 N N . ALA A 1 176 ? -2.252 -12.497 21.179 1.00 95.00 176 ALA A N 1
ATOM 1323 C CA . ALA A 1 176 ? -1.013 -12.230 20.454 1.00 95.00 176 ALA A CA 1
ATOM 1324 C C . ALA A 1 176 ? -0.990 -10.849 19.772 1.00 95.00 176 ALA A C 1
ATOM 1326 O O . ALA A 1 176 ? -0.050 -10.550 19.038 1.00 95.00 176 ALA A O 1
ATOM 1327 N N . ARG A 1 177 ? -1.973 -9.969 20.030 1.00 95.38 177 ARG A N 1
ATOM 1328 C CA . ARG A 1 177 ? -2.104 -8.641 19.397 1.00 95.38 177 ARG A CA 1
ATOM 1329 C C . ARG A 1 177 ? -0.800 -7.839 19.243 1.00 95.38 177 ARG A C 1
ATOM 1331 O O . ARG A 1 177 ? -0.605 -7.317 18.147 1.00 95.38 177 ARG A O 1
ATOM 1338 N N . PRO A 1 178 ? 0.087 -7.683 20.252 1.00 96.50 178 PRO A N 1
ATOM 1339 C CA . PRO A 1 178 ? 1.326 -6.922 20.059 1.00 96.50 178 PRO A CA 1
ATOM 1340 C C . PRO A 1 178 ? 2.247 -7.561 19.010 1.00 96.50 178 PRO A C 1
ATOM 1342 O O . PRO A 1 178 ? 2.808 -6.849 18.178 1.00 96.50 178 PRO A O 1
ATOM 1345 N N . LEU A 1 179 ? 2.343 -8.894 18.992 1.00 97.75 179 LEU A N 1
ATOM 1346 C CA . LEU A 1 179 ? 3.076 -9.633 17.966 1.00 97.75 179 LEU A CA 1
ATOM 1347 C C . LEU A 1 179 ? 2.399 -9.477 16.598 1.00 97.75 179 LEU A C 1
ATOM 1349 O O . LEU A 1 179 ? 3.077 -9.177 15.619 1.00 97.75 179 LEU A O 1
ATOM 1353 N N . THR A 1 180 ? 1.071 -9.604 16.530 1.00 97.69 180 THR A N 1
ATOM 1354 C CA . THR A 1 180 ? 0.298 -9.399 15.296 1.00 97.69 180 THR A CA 1
ATOM 1355 C C . THR A 1 180 ? 0.519 -7.995 14.733 1.00 97.69 180 THR A C 1
ATOM 1357 O O . THR A 1 180 ? 0.788 -7.845 13.544 1.00 97.69 180 THR A O 1
ATOM 1360 N N . ALA A 1 181 ? 0.479 -6.958 15.574 1.00 97.62 181 ALA A N 1
ATOM 1361 C CA . ALA A 1 181 ? 0.750 -5.582 15.171 1.00 97.62 181 ALA A CA 1
ATOM 1362 C C . ALA A 1 181 ? 2.191 -5.414 14.665 1.00 97.62 181 ALA A C 1
ATOM 1364 O O . ALA A 1 181 ? 2.395 -4.815 13.609 1.00 97.62 181 ALA A O 1
ATOM 1365 N N . ALA A 1 182 ? 3.181 -5.987 15.359 1.00 98.12 182 ALA A N 1
ATOM 1366 C CA . ALA A 1 182 ? 4.577 -5.955 14.929 1.00 98.12 182 ALA A CA 1
ATOM 1367 C C . ALA A 1 182 ? 4.763 -6.616 13.552 1.00 98.12 182 ALA A C 1
ATOM 1369 O O . ALA A 1 182 ? 5.324 -5.999 12.648 1.00 98.12 182 ALA A O 1
ATOM 1370 N N . VAL A 1 183 ? 4.227 -7.825 13.349 1.00 98.25 183 VAL A N 1
ATOM 1371 C CA . VAL A 1 183 ? 4.251 -8.519 12.047 1.00 98.25 183 VAL A CA 1
ATOM 1372 C C . VAL A 1 183 ? 3.527 -7.698 10.975 1.00 98.25 183 VAL A C 1
ATOM 1374 O O . VAL A 1 183 ? 4.017 -7.582 9.850 1.00 98.25 183 VAL A O 1
ATOM 1377 N N . GLY A 1 184 ? 2.409 -7.058 11.325 1.00 98.06 184 GLY A N 1
ATOM 1378 C CA . GLY A 1 184 ? 1.681 -6.140 10.453 1.00 98.06 184 GLY A CA 1
ATOM 1379 C C . GLY A 1 184 ? 2.546 -4.971 9.980 1.00 98.06 184 GLY A C 1
ATOM 1380 O O . GLY A 1 184 ? 2.680 -4.755 8.778 1.00 98.06 184 GLY A O 1
ATOM 1381 N N . PHE A 1 185 ? 3.216 -4.258 10.887 1.00 98.31 185 PHE A N 1
ATOM 1382 C CA . PHE A 1 185 ? 4.110 -3.157 10.512 1.00 98.31 185 PHE A CA 1
ATOM 1383 C C . PHE A 1 185 ? 5.324 -3.615 9.698 1.00 98.31 185 PHE A C 1
ATOM 1385 O O . PHE A 1 185 ? 5.714 -2.931 8.750 1.00 98.31 185 PHE A O 1
ATOM 1392 N N . VAL A 1 186 ? 5.894 -4.787 10.001 1.00 97.69 186 VAL A N 1
ATOM 1393 C CA . VAL A 1 186 ? 6.970 -5.373 9.185 1.00 97.69 186 VAL A CA 1
ATOM 1394 C C . VAL A 1 186 ? 6.459 -5.726 7.781 1.00 97.69 186 VAL A C 1
ATOM 1396 O O . VAL A 1 186 ? 7.190 -5.543 6.807 1.00 97.69 186 VAL A O 1
ATOM 1399 N N . THR A 1 187 ? 5.195 -6.142 7.647 1.00 97.38 187 THR A N 1
ATOM 1400 C CA . THR A 1 187 ? 4.536 -6.341 6.345 1.00 97.38 187 THR A CA 1
ATOM 1401 C C . THR A 1 187 ? 4.445 -5.026 5.570 1.00 97.38 187 THR A C 1
ATOM 1403 O O . THR A 1 187 ? 4.870 -4.980 4.419 1.00 97.38 187 THR A O 1
ATOM 1406 N N . LEU A 1 188 ? 3.985 -3.933 6.198 1.00 97.06 188 LEU A N 1
ATOM 1407 C CA . LEU A 1 188 ? 3.910 -2.617 5.539 1.00 97.06 188 LEU A CA 1
ATOM 1408 C C . LEU A 1 188 ? 5.291 -2.121 5.093 1.00 97.06 188 LEU A C 1
ATOM 1410 O O . LEU A 1 188 ? 5.437 -1.560 4.007 1.00 97.06 188 LEU A O 1
ATOM 1414 N N . LEU A 1 189 ? 6.316 -2.366 5.914 1.00 95.19 189 LEU A N 1
ATOM 1415 C CA . LEU A 1 189 ? 7.697 -2.067 5.560 1.00 95.19 189 LEU A CA 1
ATOM 1416 C C . LEU A 1 189 ? 8.147 -2.893 4.351 1.00 95.19 189 LEU A C 1
ATOM 1418 O O . LEU A 1 189 ? 8.750 -2.331 3.442 1.00 95.19 189 LEU A O 1
ATOM 1422 N N . ALA A 1 190 ? 7.848 -4.195 4.304 1.00 94.38 190 ALA A N 1
ATOM 1423 C CA . ALA A 1 190 ? 8.172 -5.037 3.154 1.00 94.38 190 ALA A CA 1
ATOM 1424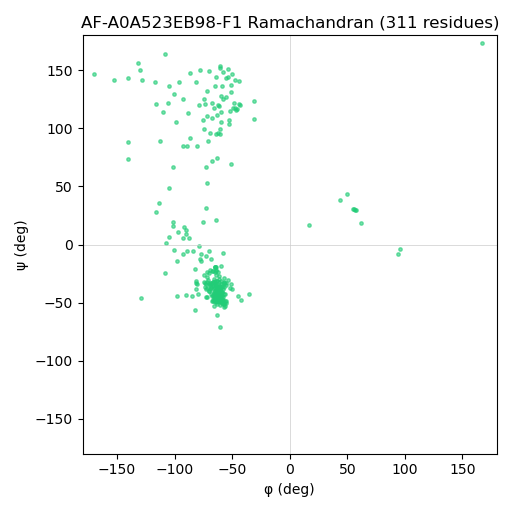 C C . ALA A 1 190 ? 7.495 -4.533 1.869 1.00 94.38 190 ALA A C 1
ATOM 1426 O O . ALA A 1 190 ? 8.180 -4.405 0.853 1.00 94.38 190 ALA A O 1
ATOM 1427 N N . MET A 1 191 ? 6.213 -4.155 1.944 1.00 93.69 191 MET A N 1
ATOM 1428 C CA . MET A 1 191 ? 5.466 -3.567 0.826 1.00 93.69 191 MET A CA 1
ATOM 1429 C C . MET A 1 191 ? 6.157 -2.302 0.304 1.00 93.69 191 MET A C 1
ATOM 1431 O O . MET A 1 191 ? 6.456 -2.204 -0.884 1.00 93.69 191 MET A O 1
ATOM 1435 N N . ASP A 1 192 ? 6.509 -1.355 1.181 1.00 91.69 192 ASP A N 1
ATOM 1436 C CA . ASP A 1 192 ? 7.208 -0.136 0.756 1.00 91.69 192 ASP A CA 1
ATOM 1437 C C . ASP A 1 192 ? 8.541 -0.440 0.055 1.00 91.69 192 ASP A C 1
ATOM 1439 O O . ASP A 1 192 ? 8.900 0.239 -0.906 1.00 91.69 192 ASP A O 1
ATOM 1443 N N . GLN A 1 193 ? 9.277 -1.471 0.481 1.00 89.12 193 GLN A N 1
ATOM 1444 C CA . GLN A 1 193 ? 10.536 -1.851 -0.170 1.00 89.12 193 GLN A CA 1
ATOM 1445 C C . GLN A 1 193 ? 10.343 -2.430 -1.574 1.00 89.12 193 GLN A C 1
ATOM 1447 O O . GLN A 1 193 ? 11.192 -2.190 -2.435 1.00 89.12 193 GLN A O 1
ATOM 1452 N N . VAL A 1 194 ? 9.243 -3.145 -1.828 1.00 86.88 194 VAL A N 1
ATOM 1453 C CA . VAL A 1 194 ? 8.902 -3.642 -3.171 1.00 86.88 194 VAL A CA 1
ATOM 1454 C C . VAL A 1 194 ? 8.697 -2.468 -4.130 1.00 86.88 194 VAL A C 1
ATOM 1456 O O . VAL A 1 194 ? 9.325 -2.418 -5.189 1.00 86.88 194 VAL A O 1
ATOM 1459 N N . TYR A 1 195 ? 7.913 -1.468 -3.723 1.00 79.06 195 TYR A N 1
ATOM 1460 C CA . TYR A 1 195 ? 7.585 -0.316 -4.571 1.00 79.06 195 TYR A CA 1
ATOM 1461 C C . TYR A 1 195 ? 8.697 0.737 -4.688 1.00 79.06 195 TYR A C 1
ATOM 1463 O O . TYR A 1 195 ? 8.656 1.610 -5.555 1.00 79.06 195 TYR A O 1
ATOM 1471 N N . ARG A 1 196 ? 9.737 0.677 -3.851 1.00 77.06 196 ARG A N 1
ATOM 1472 C CA . ARG A 1 196 ? 10.905 1.562 -4.008 1.00 77.06 196 ARG A CA 1
ATOM 1473 C C . ARG A 1 196 ? 11.672 1.299 -5.300 1.00 77.06 196 ARG A C 1
ATOM 1475 O O . ARG A 1 196 ? 12.224 2.239 -5.867 1.00 77.06 196 ARG A O 1
ATOM 1482 N N . LEU A 1 197 ? 11.703 0.043 -5.751 1.00 65.62 197 LEU A N 1
ATOM 1483 C CA . LEU A 1 197 ? 12.375 -0.348 -6.992 1.00 65.62 197 LEU A CA 1
ATOM 1484 C C . LEU A 1 197 ? 11.614 0.140 -8.229 1.00 65.62 197 LEU A C 1
ATOM 1486 O O . LEU A 1 197 ? 12.243 0.472 -9.229 1.00 65.62 197 LEU A O 1
ATOM 1490 N N . SER A 1 198 ? 10.282 0.213 -8.161 1.00 63.09 198 SER A N 1
ATOM 1491 C CA . SER A 1 198 ? 9.453 0.621 -9.298 1.00 63.09 198 SER A CA 1
ATOM 1492 C C . SER A 1 198 ? 9.526 2.111 -9.604 1.00 63.09 198 SER A C 1
ATOM 1494 O O . SER A 1 198 ? 9.468 2.486 -10.765 1.00 63.09 198 SER A O 1
ATOM 1496 N N . THR A 1 199 ? 9.688 2.966 -8.593 1.00 61.81 199 THR A N 1
ATOM 1497 C CA . THR A 1 199 ? 9.666 4.428 -8.782 1.00 61.81 199 THR A CA 1
ATOM 1498 C C . THR A 1 199 ? 11.053 5.034 -9.034 1.00 61.81 199 THR A C 1
ATOM 1500 O O . THR A 1 199 ? 11.224 6.232 -8.834 1.00 61.81 199 THR A O 1
ATOM 1503 N N . ASN A 1 200 ? 12.068 4.214 -9.363 1.00 57.88 200 ASN A N 1
ATOM 1504 C CA . ASN A 1 200 ? 13.479 4.617 -9.517 1.00 57.88 200 ASN A CA 1
ATOM 1505 C C . ASN A 1 200 ? 13.969 5.572 -8.402 1.00 57.88 200 ASN A C 1
ATOM 1507 O O . ASN A 1 200 ? 14.673 6.555 -8.642 1.00 57.88 200 ASN A O 1
ATOM 1511 N N . ARG A 1 201 ? 13.519 5.332 -7.162 1.00 60.12 201 ARG A N 1
ATOM 1512 C CA . ARG A 1 201 ? 13.691 6.286 -6.059 1.00 60.12 201 ARG A CA 1
ATOM 1513 C C . ARG A 1 201 ? 15.083 6.157 -5.461 1.00 60.12 201 ARG A C 1
ATOM 1515 O O . ARG A 1 201 ? 15.557 5.038 -5.233 1.00 60.12 201 ARG A O 1
ATOM 1522 N N . ARG A 1 202 ? 15.723 7.283 -5.121 1.00 58.12 202 ARG A N 1
ATOM 1523 C CA . ARG A 1 202 ? 17.024 7.244 -4.437 1.00 58.12 202 ARG A CA 1
ATOM 1524 C C . ARG A 1 202 ? 16.901 6.522 -3.094 1.00 58.12 202 ARG A C 1
ATOM 1526 O O . ARG A 1 202 ? 15.839 6.450 -2.460 1.00 58.12 202 ARG A O 1
ATOM 1533 N N . ARG A 1 203 ? 18.014 5.940 -2.644 1.00 55.62 203 ARG A N 1
ATOM 1534 C CA . ARG A 1 203 ? 18.050 5.181 -1.393 1.00 55.62 203 ARG A CA 1
ATOM 1535 C C . ARG A 1 203 ? 17.708 6.115 -0.216 1.00 55.62 203 ARG A C 1
ATOM 1537 O O . ARG A 1 203 ? 18.410 7.092 -0.015 1.00 55.62 203 ARG A O 1
ATOM 1544 N N . GLY A 1 204 ? 16.640 5.824 0.536 1.00 60.50 204 GLY A N 1
ATOM 1545 C CA . GLY A 1 204 ? 16.233 6.603 1.721 1.00 60.50 204 GLY A CA 1
ATOM 1546 C C . GLY A 1 204 ? 15.158 7.681 1.509 1.00 60.50 204 GLY A C 1
ATOM 1547 O O . GLY A 1 204 ? 14.700 8.262 2.486 1.00 60.50 204 GLY A O 1
ATOM 1548 N N . GLU A 1 205 ? 14.693 7.936 0.284 1.00 73.06 205 GLU A N 1
ATOM 1549 C CA . GLU A 1 205 ? 13.625 8.923 0.070 1.00 73.06 205 GLU A CA 1
ATOM 1550 C C . GLU A 1 205 ? 12.258 8.391 0.539 1.00 73.06 205 GLU A C 1
ATOM 1552 O O . GLU A 1 205 ? 11.769 7.364 0.050 1.00 73.06 205 GLU A O 1
ATOM 1557 N N . LEU A 1 206 ? 11.638 9.096 1.491 1.00 81.44 206 LEU A N 1
ATOM 1558 C CA . LEU A 1 206 ? 10.265 8.872 1.954 1.00 81.44 206 LEU A CA 1
ATOM 1559 C C . LEU A 1 206 ? 9.244 9.461 0.971 1.00 81.44 206 LEU A C 1
ATOM 1561 O O . LEU A 1 206 ? 9.511 10.465 0.311 1.00 81.44 206 LEU A O 1
ATOM 1565 N N . HIS A 1 207 ? 8.063 8.848 0.918 1.00 86.31 207 HIS A N 1
ATOM 1566 C CA . HIS A 1 207 ? 6.958 9.238 0.042 1.00 86.31 207 HIS A CA 1
ATOM 1567 C C . HIS A 1 207 ? 5.667 9.393 0.861 1.00 86.31 207 HIS A C 1
ATOM 1569 O O . HIS A 1 207 ? 5.440 8.591 1.772 1.00 86.31 207 HIS A O 1
ATOM 1575 N N . SER A 1 208 ? 4.827 10.388 0.544 1.00 90.81 208 SER A N 1
ATOM 1576 C CA . SER A 1 208 ? 3.555 10.659 1.249 1.00 90.81 208 SER A CA 1
ATOM 1577 C C . SER A 1 208 ? 2.649 9.422 1.272 1.00 90.81 208 SER A C 1
ATOM 1579 O O . SER A 1 208 ? 2.241 8.952 2.335 1.00 90.81 208 SER A O 1
ATOM 1581 N N . ALA A 1 209 ? 2.483 8.809 0.099 1.00 90.56 209 ALA A N 1
ATOM 1582 C CA . ALA A 1 209 ? 1.768 7.557 -0.114 1.00 90.56 209 ALA A CA 1
ATOM 1583 C C . ALA A 1 209 ? 2.525 6.288 0.339 1.00 90.56 209 ALA A C 1
ATOM 1585 O O . ALA A 1 209 ? 2.215 5.198 -0.124 1.00 90.56 209 ALA A O 1
ATOM 1586 N N . SER A 1 210 ? 3.542 6.354 1.201 1.00 93.19 210 SER A N 1
ATOM 1587 C CA . SER A 1 210 ? 4.140 5.117 1.740 1.00 93.19 210 SER A CA 1
ATOM 1588 C C . SER A 1 210 ? 3.125 4.358 2.601 1.00 93.19 210 SER A C 1
ATOM 1590 O O . SER A 1 210 ? 2.360 4.948 3.372 1.00 93.19 210 SER A O 1
ATOM 1592 N N . VAL A 1 211 ? 3.053 3.039 2.429 1.00 95.38 211 VAL A N 1
ATOM 1593 C CA . VAL A 1 211 ? 2.109 2.181 3.155 1.00 95.38 211 VAL A CA 1
ATOM 1594 C C . VAL A 1 211 ? 2.447 2.175 4.647 1.00 95.38 211 VAL A C 1
ATOM 1596 O O . VAL A 1 211 ? 1.535 2.259 5.468 1.00 95.38 211 VAL A O 1
ATOM 1599 N N . LEU A 1 212 ? 3.735 2.191 5.012 1.00 96.19 212 LEU A N 1
ATOM 1600 C CA . LEU A 1 212 ? 4.177 2.252 6.405 1.00 96.19 212 LEU A CA 1
ATOM 1601 C C . LEU A 1 212 ? 3.737 3.547 7.101 1.00 96.19 212 LEU A C 1
ATOM 1603 O O . LEU A 1 212 ? 3.148 3.480 8.180 1.00 96.19 212 LEU A O 1
ATOM 1607 N N . LEU A 1 213 ? 3.963 4.720 6.487 1.00 96.31 213 LEU A N 1
ATOM 1608 C CA . LEU A 1 213 ? 3.505 5.993 7.067 1.00 96.31 213 LEU A CA 1
ATOM 1609 C C . LEU A 1 213 ? 1.978 6.055 7.140 1.00 96.31 213 LEU A C 1
ATOM 1611 O O . LEU A 1 213 ? 1.437 6.608 8.091 1.00 96.31 213 LEU A O 1
ATOM 1615 N N . THR A 1 214 ? 1.279 5.471 6.165 1.00 97.50 214 THR A N 1
ATOM 1616 C CA . THR A 1 214 ? -0.188 5.360 6.192 1.00 97.50 214 THR A CA 1
ATOM 1617 C C . THR A 1 214 ? -0.653 4.513 7.376 1.00 97.50 214 THR A C 1
ATOM 1619 O O . THR A 1 214 ? -1.512 4.954 8.129 1.00 97.50 214 THR A O 1
ATOM 1622 N N . GLY A 1 215 ? -0.048 3.344 7.605 1.00 97.69 215 GLY A N 1
ATOM 1623 C CA . GLY A 1 215 ? -0.377 2.494 8.752 1.00 97.69 215 GLY A CA 1
ATOM 1624 C C . GLY A 1 215 ? -0.087 3.163 10.098 1.00 97.69 215 GLY A C 1
ATOM 1625 O O . GLY A 1 215 ? -0.922 3.104 10.999 1.00 97.69 215 GLY A O 1
ATOM 1626 N N . LEU A 1 216 ? 1.054 3.850 10.235 1.00 98.00 216 LEU A N 1
ATOM 1627 C CA . LEU A 1 216 ? 1.398 4.610 11.446 1.00 98.00 216 LEU A CA 1
ATOM 1628 C C . LEU A 1 216 ? 0.402 5.747 11.704 1.00 98.00 216 LEU A C 1
ATOM 1630 O O . LEU A 1 216 ? -0.095 5.887 12.821 1.00 98.00 216 LEU A O 1
ATOM 1634 N N . PHE A 1 217 ? 0.068 6.515 10.664 1.00 98.19 217 PHE A N 1
ATOM 1635 C CA . PHE A 1 217 ? -0.912 7.593 10.751 1.00 98.19 217 PHE A CA 1
ATOM 1636 C C . PHE A 1 217 ? -2.287 7.066 11.167 1.00 98.19 217 PHE A C 1
ATOM 1638 O O . PHE A 1 217 ? -2.845 7.536 12.154 1.00 98.19 217 PHE A O 1
ATOM 1645 N N . LEU A 1 218 ? -2.800 6.043 10.476 1.00 98.25 218 LEU A N 1
ATOM 1646 C CA . LEU A 1 218 ? -4.101 5.445 10.776 1.00 98.25 218 LEU A CA 1
ATOM 1647 C C . LEU A 1 218 ? -4.146 4.801 12.164 1.00 98.25 218 LEU A C 1
ATOM 1649 O O . LEU A 1 218 ? -5.189 4.826 12.807 1.00 98.25 218 LEU A O 1
ATOM 1653 N N . THR A 1 219 ? -3.026 4.265 12.655 1.00 98.25 219 THR A N 1
ATOM 1654 C CA . THR A 1 219 ? -2.927 3.750 14.029 1.00 98.25 219 THR A CA 1
ATOM 1655 C C . THR A 1 219 ? -3.123 4.876 15.039 1.00 98.25 219 THR A C 1
ATOM 1657 O O . THR A 1 219 ? -3.903 4.728 15.978 1.00 98.25 219 THR A O 1
ATOM 1660 N N . GLY A 1 220 ? -2.456 6.015 14.819 1.00 97.50 220 GLY A N 1
ATOM 1661 C CA . GLY A 1 220 ? -2.632 7.213 15.635 1.00 97.50 220 GLY A CA 1
ATOM 1662 C C . GLY A 1 220 ? -4.053 7.765 15.555 1.00 97.50 220 GLY A C 1
ATOM 1663 O O . GLY A 1 220 ? -4.608 8.138 16.584 1.00 97.50 220 GLY A O 1
ATOM 1664 N N . VAL A 1 221 ? -4.651 7.764 14.356 1.00 97.19 221 VAL A N 1
ATOM 1665 C CA . VAL A 1 221 ? -6.054 8.136 14.154 1.00 97.19 221 VAL A CA 1
ATOM 1666 C C . VAL A 1 221 ? -6.930 7.179 14.949 1.00 97.19 221 VAL A C 1
ATOM 1668 O O . VAL A 1 221 ? -7.397 7.599 15.991 1.00 97.19 221 VAL A O 1
ATOM 1671 N N . PHE A 1 222 ? -7.082 5.903 14.584 1.00 97.50 222 PHE A N 1
ATOM 1672 C CA . PHE A 1 222 ? -8.007 4.969 15.250 1.00 97.50 222 PHE A CA 1
ATOM 1673 C C . PHE A 1 222 ? -7.799 4.820 16.766 1.00 97.50 222 PHE A C 1
ATOM 1675 O O . PHE A 1 222 ? -8.767 4.622 17.503 1.00 97.50 222 PHE A O 1
ATOM 1682 N N . GLY A 1 223 ? -6.552 4.916 17.238 1.00 96.25 223 GLY A N 1
ATOM 1683 C CA . GLY A 1 223 ? -6.215 4.891 18.664 1.00 96.25 223 GLY A CA 1
ATOM 1684 C C . GLY A 1 223 ? -6.495 6.204 19.404 1.00 96.25 223 GLY A C 1
ATOM 1685 O O . GLY A 1 223 ? -6.389 6.233 20.625 1.00 96.25 223 GLY A O 1
ATOM 1686 N N . GLN A 1 224 ? -6.842 7.280 18.689 1.00 95.38 224 GLN A N 1
ATOM 1687 C CA . GLN A 1 224 ? -6.941 8.657 19.191 1.00 95.38 224 GLN A CA 1
ATOM 1688 C C . GLN A 1 224 ? -5.642 9.134 19.868 1.00 95.38 224 GLN A C 1
ATOM 1690 O O . GLN A 1 224 ? -5.637 9.962 20.778 1.00 95.38 224 GLN A O 1
ATOM 1695 N N . TRP A 1 225 ? -4.503 8.621 19.403 1.00 96.81 225 TRP A N 1
ATOM 1696 C CA . TRP A 1 225 ? -3.178 8.948 19.913 1.00 96.81 225 TRP A CA 1
ATOM 1697 C C . TRP A 1 225 ? -2.620 10.152 19.162 1.00 96.81 225 TRP A C 1
ATOM 1699 O O . TRP A 1 225 ? -1.864 10.009 18.201 1.00 96.81 225 TRP A O 1
ATOM 1709 N N . LEU A 1 226 ? -2.986 11.355 19.612 1.00 95.19 226 LEU A N 1
ATOM 1710 C CA . LEU A 1 226 ? -2.566 12.619 18.988 1.00 95.19 226 LEU A CA 1
ATOM 1711 C C . LEU A 1 226 ? -1.041 12.753 18.875 1.00 95.19 226 LEU A C 1
ATOM 1713 O O . LEU A 1 226 ? -0.548 13.252 17.865 1.00 95.19 226 LEU A O 1
ATOM 1717 N N . TRP A 1 227 ? -0.298 12.237 19.859 1.00 96.62 227 TRP A N 1
ATOM 1718 C CA . TRP A 1 227 ? 1.169 12.234 19.860 1.00 96.62 227 TRP A CA 1
ATOM 1719 C C . TRP A 1 227 ? 1.777 11.426 18.702 1.00 96.62 227 TRP A C 1
ATOM 1721 O O . TRP A 1 227 ? 2.905 11.694 18.306 1.00 96.62 227 TRP A O 1
ATOM 1731 N N . LEU A 1 228 ? 1.039 10.464 18.140 1.00 96.50 228 LEU A N 1
ATOM 1732 C CA . LEU A 1 228 ? 1.442 9.694 16.963 1.00 96.50 228 LEU A CA 1
ATOM 1733 C C . LEU A 1 228 ? 0.805 10.254 15.685 1.00 96.50 228 LEU A C 1
ATOM 1735 O O . LEU A 1 228 ? 1.480 10.405 14.669 1.00 96.50 228 LEU A O 1
ATOM 1739 N N . ALA A 1 229 ? -0.490 10.580 15.732 1.00 96.19 229 ALA A N 1
ATOM 1740 C CA . ALA A 1 229 ? -1.244 11.033 14.569 1.00 96.19 229 ALA A CA 1
ATOM 1741 C C . ALA A 1 229 ? -0.717 12.366 14.023 1.00 96.19 229 ALA A C 1
ATOM 1743 O O . ALA A 1 229 ? -0.460 12.468 12.826 1.00 96.19 229 ALA A O 1
ATOM 1744 N N . VAL A 1 230 ? -0.518 13.370 14.887 1.00 96.12 230 VAL A N 1
ATOM 1745 C CA . VAL A 1 230 ? -0.164 14.736 14.468 1.00 96.12 230 VAL A CA 1
ATOM 1746 C C . VAL A 1 230 ? 1.227 14.802 13.824 1.00 96.12 230 VAL A C 1
ATOM 1748 O O . VAL A 1 230 ? 1.325 15.342 12.720 1.00 96.12 230 VAL A O 1
ATOM 1751 N N . PRO A 1 231 ? 2.301 14.225 14.403 1.00 97.81 231 PRO A N 1
ATOM 1752 C CA . PRO A 1 231 ? 3.617 14.283 13.767 1.00 97.81 231 PRO A CA 1
ATOM 1753 C C . PRO A 1 231 ? 3.662 13.557 12.420 1.00 97.81 231 PRO A C 1
ATOM 1755 O O . PRO A 1 231 ? 4.249 14.064 11.465 1.00 97.81 231 PRO A O 1
ATOM 1758 N N . VAL A 1 232 ? 3.015 12.389 12.310 1.00 97.31 232 VAL A N 1
ATOM 1759 C CA . VAL A 1 232 ? 2.973 11.636 11.045 1.00 97.31 232 VAL A CA 1
ATOM 1760 C C . VAL A 1 232 ? 2.124 12.371 10.005 1.00 97.31 232 VAL A C 1
ATOM 1762 O O . VAL A 1 232 ? 2.503 12.418 8.836 1.00 97.31 232 VAL A O 1
ATOM 1765 N N . TRP A 1 233 ? 1.019 12.996 10.416 1.00 96.31 233 TRP A N 1
ATOM 1766 C CA . TRP A 1 233 ? 0.183 13.832 9.555 1.00 96.31 233 TRP A CA 1
ATOM 1767 C C . TRP A 1 233 ? 0.955 15.026 8.981 1.00 96.31 233 TRP A C 1
ATOM 1769 O O . TRP A 1 233 ? 0.974 15.212 7.764 1.00 96.31 233 TRP A O 1
ATOM 1779 N N . LEU A 1 234 ? 1.677 15.772 9.826 1.00 97.06 234 LEU A N 1
ATOM 1780 C CA . LEU A 1 234 ? 2.536 16.882 9.396 1.00 97.06 234 LEU A CA 1
ATOM 1781 C C . LEU A 1 234 ? 3.656 16.411 8.461 1.00 97.06 234 LEU A C 1
ATOM 1783 O O . LEU A 1 234 ? 3.918 17.042 7.436 1.00 97.06 234 LEU A O 1
ATOM 1787 N N . LEU A 1 235 ? 4.287 15.272 8.768 1.00 96.44 235 LEU A N 1
ATOM 1788 C CA . LEU A 1 235 ? 5.296 14.670 7.899 1.00 96.44 235 LEU A CA 1
ATOM 1789 C C . LEU A 1 235 ? 4.710 14.330 6.523 1.00 96.44 235 LEU A C 1
ATOM 1791 O O . LEU A 1 235 ? 5.317 14.650 5.501 1.00 96.44 235 LEU A O 1
ATOM 1795 N N . LYS A 1 236 ? 3.526 13.708 6.475 1.00 96.25 236 LYS A N 1
ATOM 1796 C CA . LYS A 1 236 ? 2.847 13.376 5.216 1.00 96.25 236 LYS A CA 1
ATOM 1797 C C . LYS A 1 236 ? 2.475 14.628 4.426 1.00 96.25 236 LYS A C 1
ATOM 1799 O O . LYS A 1 236 ? 2.711 14.631 3.220 1.00 96.25 236 LYS A O 1
ATOM 1804 N N . LEU A 1 237 ? 1.995 15.689 5.082 1.00 95.62 237 LEU A N 1
ATOM 1805 C CA . LEU A 1 237 ? 1.732 16.984 4.443 1.00 95.62 237 LEU A CA 1
ATOM 1806 C C . LEU A 1 237 ? 3.004 17.560 3.814 1.00 95.62 237 LEU A C 1
ATOM 1808 O O . LEU A 1 237 ? 3.013 17.894 2.632 1.00 95.62 237 LEU A O 1
ATOM 1812 N N . GLY A 1 238 ? 4.102 17.619 4.572 1.00 94.44 238 GLY A N 1
ATOM 1813 C CA . GLY A 1 238 ? 5.379 18.138 4.080 1.00 94.44 238 GLY A CA 1
ATOM 1814 C C . GLY A 1 238 ? 5.937 17.326 2.908 1.00 94.44 238 GLY A C 1
ATOM 1815 O O . GLY A 1 238 ? 6.388 17.894 1.912 1.00 94.44 238 GLY A O 1
ATOM 1816 N N . LEU A 1 239 ? 5.861 15.992 2.981 1.00 92.69 239 LEU A N 1
ATOM 1817 C CA . LEU A 1 239 ? 6.255 15.108 1.880 1.00 92.69 239 LEU A CA 1
ATOM 1818 C C . LEU A 1 239 ? 5.383 15.320 0.638 1.00 92.69 239 LEU A C 1
ATOM 1820 O O . LEU A 1 239 ? 5.912 15.323 -0.473 1.00 92.69 239 LEU A O 1
ATOM 1824 N N . TYR A 1 240 ? 4.078 15.509 0.829 1.00 91.88 240 TYR A N 1
ATOM 1825 C CA . TYR A 1 240 ? 3.118 15.731 -0.243 1.00 91.88 240 TYR A CA 1
ATOM 1826 C C . TYR A 1 240 ? 3.337 17.075 -0.949 1.00 91.88 240 TYR A C 1
ATOM 1828 O O . TYR A 1 240 ? 3.474 17.115 -2.170 1.00 91.88 240 TYR A O 1
ATOM 1836 N N . LEU A 1 241 ? 3.484 18.168 -0.194 1.00 91.12 241 LEU A N 1
ATOM 1837 C CA . LEU A 1 241 ? 3.777 19.493 -0.751 1.00 91.12 241 LEU A CA 1
ATOM 1838 C C . LEU A 1 241 ? 5.117 19.507 -1.498 1.00 91.12 241 LEU A C 1
ATOM 1840 O O . LEU A 1 241 ? 5.210 20.031 -2.608 1.00 91.12 241 LEU A O 1
ATOM 1844 N N . ARG A 1 242 ? 6.151 18.859 -0.940 1.00 89.12 242 ARG A N 1
ATOM 1845 C CA . ARG A 1 242 ? 7.456 18.714 -1.604 1.00 89.12 242 ARG A CA 1
ATOM 1846 C C . ARG A 1 242 ? 7.358 17.919 -2.908 1.00 89.12 242 ARG A C 1
ATOM 1848 O O . ARG A 1 242 ? 8.050 18.249 -3.869 1.00 89.12 242 ARG A O 1
ATOM 1855 N N . ARG A 1 243 ? 6.541 16.861 -2.933 1.00 85.19 243 ARG A N 1
ATOM 1856 C CA . ARG A 1 243 ? 6.273 16.050 -4.130 1.00 85.19 243 ARG A CA 1
ATOM 1857 C C . ARG A 1 243 ? 5.585 16.891 -5.202 1.00 85.19 243 ARG A C 1
ATOM 1859 O O . ARG A 1 243 ? 6.112 16.968 -6.307 1.00 85.19 243 ARG A O 1
ATOM 1866 N N . HIS A 1 244 ? 4.501 17.580 -4.846 1.00 83.50 244 HIS A N 1
ATOM 1867 C CA . HIS A 1 244 ? 3.746 18.427 -5.769 1.00 83.50 244 HIS A CA 1
ATOM 1868 C C . HIS A 1 244 ? 4.608 19.544 -6.378 1.00 83.50 244 HIS A C 1
ATOM 1870 O O . HIS A 1 244 ? 4.555 19.779 -7.580 1.00 83.50 244 HIS A O 1
ATOM 1876 N N . HIS A 1 245 ? 5.477 20.172 -5.578 1.00 83.31 245 HIS A N 1
ATOM 1877 C CA . HIS A 1 245 ? 6.384 21.214 -6.068 1.00 83.31 245 HIS A CA 1
ATOM 1878 C C . HIS A 1 245 ? 7.438 20.682 -7.059 1.00 83.31 245 HIS A C 1
ATOM 1880 O O . HIS A 1 245 ? 7.848 21.398 -7.971 1.00 83.31 245 HIS A O 1
ATOM 1886 N N . ARG A 1 246 ? 7.925 19.445 -6.887 1.00 74.50 246 ARG A N 1
ATOM 1887 C CA . ARG A 1 246 ? 8.925 18.850 -7.797 1.00 74.50 246 ARG A CA 1
ATOM 1888 C C . ARG A 1 246 ? 8.302 18.279 -9.068 1.00 74.50 246 ARG A C 1
ATOM 1890 O O . ARG A 1 246 ? 8.947 18.300 -10.110 1.00 74.50 246 ARG A O 1
ATOM 1897 N N . TYR A 1 247 ? 7.082 17.759 -8.968 1.00 68.00 247 TYR A N 1
ATOM 1898 C CA . TYR A 1 247 ? 6.395 17.058 -10.044 1.00 68.00 247 TYR A CA 1
ATOM 1899 C C . TYR A 1 247 ? 4.907 17.440 -10.037 1.00 68.00 247 TYR A C 1
ATOM 1901 O O . TYR A 1 247 ? 4.103 16.736 -9.426 1.00 68.00 247 TYR A O 1
ATOM 1909 N N . PRO A 1 248 ? 4.496 18.517 -10.731 1.00 65.62 248 PRO A N 1
ATOM 1910 C CA . PRO A 1 248 ? 3.090 18.935 -10.814 1.00 65.62 248 PRO A CA 1
ATOM 1911 C C . PRO A 1 248 ? 2.237 18.010 -11.717 1.00 65.62 248 PRO A C 1
ATOM 1913 O O . PRO A 1 248 ? 1.308 18.455 -12.380 1.00 65.62 248 PRO A O 1
ATOM 1916 N N . ILE A 1 249 ? 2.566 16.714 -11.777 1.00 57.81 249 ILE A N 1
ATOM 1917 C CA . ILE A 1 249 ? 2.028 15.729 -12.731 1.00 57.81 249 ILE A CA 1
ATOM 1918 C C . ILE A 1 249 ? 0.564 15.370 -12.415 1.00 57.81 249 ILE A C 1
ATOM 1920 O O . ILE A 1 249 ? -0.193 15.021 -13.321 1.00 57.81 249 ILE A O 1
ATOM 1924 N N . ALA A 1 250 ? 0.140 15.469 -11.151 1.00 60.34 250 ALA A N 1
ATOM 1925 C CA . ALA A 1 250 ? -1.253 15.258 -10.771 1.00 60.34 250 ALA A CA 1
ATOM 1926 C C . ALA A 1 250 ? -2.125 16.433 -11.242 1.00 60.34 250 ALA A C 1
ATOM 1928 O O . ALA A 1 250 ? -1.803 17.598 -11.009 1.00 60.34 250 ALA A O 1
ATOM 1929 N N . SER A 1 251 ? -3.258 16.133 -11.884 1.00 68.81 251 SER A N 1
ATOM 1930 C CA . SER A 1 251 ? -4.246 17.144 -12.265 1.00 68.81 251 SER A CA 1
ATOM 1931 C C . SER A 1 251 ? -4.602 18.006 -11.048 1.00 68.81 251 SER A C 1
ATOM 1933 O O . SER A 1 251 ? -4.941 17.445 -10.005 1.00 68.81 251 SER A O 1
ATOM 1935 N N . GLN A 1 252 ? -4.589 19.336 -11.191 1.00 77.19 252 GLN A N 1
ATOM 1936 C CA . GLN A 1 252 ? -4.993 20.304 -10.156 1.00 77.19 252 GLN A CA 1
ATOM 1937 C C . GLN A 1 252 ? -6.177 19.857 -9.261 1.00 77.19 252 GLN A C 1
ATOM 1939 O O . GLN A 1 252 ? -6.064 20.010 -8.044 1.00 77.19 252 GLN A O 1
ATOM 1944 N N . PRO A 1 253 ? -7.276 19.251 -9.772 1.00 84.19 253 PRO A N 1
ATOM 1945 C CA . PRO A 1 253 ? -8.364 18.763 -8.916 1.00 84.19 253 PRO A CA 1
ATOM 1946 C C . PRO A 1 253 ? -7.957 17.688 -7.896 1.00 84.19 253 PRO A C 1
ATOM 1948 O O . PRO A 1 253 ? -8.443 17.721 -6.766 1.00 84.19 253 PRO A O 1
ATOM 1951 N N . LEU A 1 254 ? -7.063 16.758 -8.249 1.00 85.94 254 LEU A N 1
ATOM 1952 C CA . LEU A 1 254 ? -6.596 15.725 -7.317 1.00 85.94 254 LEU A CA 1
ATOM 1953 C C . LEU A 1 254 ? -5.806 16.358 -6.169 1.00 85.94 254 LEU A C 1
ATOM 1955 O O . LEU A 1 254 ? -6.086 16.061 -5.006 1.00 85.94 254 LEU A O 1
ATOM 1959 N N . PHE A 1 255 ? -4.974 17.357 -6.481 1.00 89.12 255 PHE A N 1
ATOM 1960 C CA . PHE A 1 255 ? -4.250 18.116 -5.471 1.00 89.12 255 PHE A CA 1
ATOM 1961 C C . PHE A 1 255 ? -5.183 18.772 -4.449 1.00 89.12 255 PHE A C 1
ATOM 1963 O O . PHE A 1 255 ? -5.045 18.534 -3.247 1.00 89.12 255 PHE A O 1
ATOM 1970 N N . PHE A 1 256 ? -6.168 19.543 -4.917 1.00 90.75 256 PHE A N 1
ATOM 1971 C CA . PHE A 1 256 ? -7.132 20.194 -4.028 1.00 90.75 256 PHE A CA 1
ATOM 1972 C C . PHE A 1 256 ? -7.958 19.179 -3.238 1.00 90.75 256 PHE A C 1
ATOM 1974 O O . PHE A 1 256 ? -8.177 19.370 -2.042 1.00 90.75 256 PHE A O 1
ATOM 1981 N N . SER A 1 257 ? -8.359 18.070 -3.867 1.00 92.94 257 SER A N 1
ATOM 1982 C CA . SER A 1 257 ? -9.102 17.010 -3.185 1.00 92.94 257 SER A CA 1
ATOM 1983 C C . SER A 1 257 ? -8.280 16.355 -2.069 1.00 92.94 257 SER A C 1
ATOM 1985 O O . SER A 1 257 ? -8.796 16.157 -0.969 1.00 92.94 257 SER A O 1
ATOM 1987 N N . ARG A 1 258 ? -6.980 16.108 -2.283 1.00 93.81 258 ARG A N 1
ATOM 1988 C CA . ARG A 1 258 ? -6.084 15.569 -1.254 1.00 93.81 258 ARG A CA 1
ATOM 1989 C C . ARG A 1 258 ? -5.907 16.547 -0.100 1.00 93.81 258 ARG A C 1
ATOM 1991 O O . ARG A 1 258 ? -5.960 16.118 1.051 1.00 93.81 258 ARG A O 1
ATOM 1998 N N . ILE A 1 259 ? -5.732 17.839 -0.379 1.00 94.06 259 ILE A N 1
ATOM 1999 C CA . ILE A 1 259 ? -5.631 18.872 0.663 1.00 94.06 259 ILE A CA 1
ATOM 2000 C C . ILE A 1 259 ? -6.926 18.948 1.484 1.00 94.06 259 ILE A C 1
ATOM 2002 O O . ILE A 1 259 ? -6.881 18.899 2.715 1.00 94.06 259 ILE A O 1
ATOM 2006 N N . ALA A 1 260 ? -8.080 18.979 0.817 1.00 95.31 260 ALA A N 1
ATOM 2007 C CA . ALA A 1 260 ? -9.380 19.052 1.471 1.00 95.31 260 ALA A CA 1
ATOM 2008 C C . ALA A 1 260 ? -9.666 17.813 2.336 1.00 95.31 260 ALA A C 1
ATOM 2010 O O . ALA A 1 260 ? -9.811 17.937 3.549 1.00 95.31 260 ALA A O 1
ATOM 2011 N N . PHE A 1 261 ? -9.700 16.618 1.740 1.00 95.75 261 PHE A N 1
ATOM 2012 C CA . PHE A 1 261 ? -10.071 15.382 2.439 1.00 95.75 261 PHE A CA 1
ATOM 2013 C C . PHE A 1 261 ? -8.973 14.863 3.371 1.00 95.75 261 PHE A C 1
ATOM 2015 O O . PHE A 1 261 ? -9.270 14.286 4.409 1.00 95.75 261 PHE A O 1
ATOM 2022 N N . GLY A 1 262 ? -7.702 15.070 3.032 1.00 92.00 262 GLY A N 1
ATOM 2023 C CA . GLY A 1 262 ? -6.577 14.574 3.821 1.00 92.00 262 GLY A CA 1
ATOM 2024 C C . GLY A 1 262 ? -6.200 15.429 5.025 1.00 92.00 262 GLY A C 1
ATOM 2025 O O . GLY A 1 262 ? -5.700 14.894 6.016 1.00 92.00 262 GLY A O 1
ATOM 2026 N N . PHE A 1 263 ? -6.398 16.747 4.938 1.00 93.88 263 PHE A N 1
ATOM 2027 C CA . PHE A 1 263 ? -5.806 17.685 5.892 1.00 93.88 263 PHE A CA 1
ATOM 2028 C C . PHE A 1 263 ? -6.825 18.664 6.483 1.00 93.88 263 PHE A C 1
ATOM 2030 O O . PHE A 1 263 ? -6.857 18.824 7.698 1.00 93.88 263 PHE A O 1
ATOM 2037 N N . VAL A 1 264 ? -7.692 19.281 5.676 1.00 95.44 264 VAL A N 1
ATOM 2038 C CA . VAL A 1 264 ? -8.610 20.329 6.168 1.00 95.44 264 VAL A CA 1
ATOM 2039 C C . VAL A 1 264 ? -9.871 19.744 6.815 1.00 95.44 264 VAL A C 1
ATOM 2041 O O . VAL A 1 264 ? -10.169 20.019 7.978 1.00 95.44 264 VAL A O 1
ATOM 2044 N N . LEU A 1 265 ? -10.611 18.913 6.079 1.00 95.94 265 LEU A N 1
ATOM 2045 C CA . LEU A 1 265 ? -11.897 18.362 6.512 1.00 95.94 265 LEU A CA 1
ATOM 2046 C C . LEU A 1 265 ? -11.799 17.457 7.753 1.00 95.94 265 LEU A C 1
ATOM 2048 O O . LEU A 1 265 ? -12.674 17.574 8.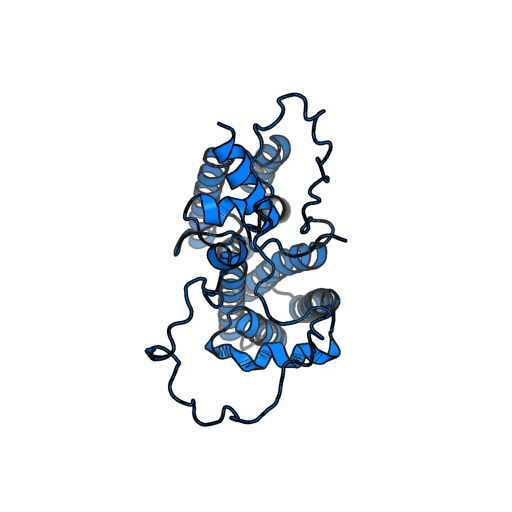610 1.00 95.94 265 LEU A O 1
ATOM 2052 N N . PRO A 1 266 ? -10.764 16.608 7.934 1.00 94.88 266 PRO A N 1
ATOM 2053 C CA . PRO A 1 266 ? -10.616 15.826 9.161 1.00 94.88 266 PRO A CA 1
ATOM 2054 C C . PRO A 1 266 ? -10.482 16.674 10.428 1.00 94.88 266 PRO A C 1
ATOM 2056 O O . PRO A 1 266 ? -11.008 16.297 11.471 1.00 94.88 266 PRO A O 1
ATOM 2059 N N . VAL A 1 267 ? -9.793 17.817 10.337 1.00 93.88 267 VAL A N 1
ATOM 2060 C CA . VAL A 1 267 ? -9.612 18.740 11.467 1.00 93.88 267 VAL A CA 1
ATOM 2061 C C . VAL A 1 267 ? -10.924 19.463 11.764 1.00 93.88 267 VAL A C 1
ATOM 2063 O O . VAL A 1 267 ? -11.344 19.519 12.916 1.00 93.88 267 VAL A O 1
ATOM 2066 N N . ALA A 1 268 ? -11.614 19.948 10.726 1.00 94.38 268 ALA A N 1
ATOM 2067 C CA . ALA A 1 268 ? -12.911 20.607 10.874 1.00 94.38 268 ALA A CA 1
ATOM 2068 C C . ALA A 1 268 ? -13.992 19.668 11.442 1.00 94.38 268 ALA A C 1
ATOM 2070 O O . ALA A 1 268 ? -14.810 20.080 12.259 1.00 94.38 268 ALA A O 1
ATOM 2071 N N . ALA A 1 269 ? -13.976 18.395 11.041 1.00 94.44 269 ALA A N 1
ATOM 2072 C CA . ALA A 1 269 ? -14.927 17.380 11.485 1.00 94.44 269 ALA A CA 1
ATOM 2073 C C . ALA A 1 269 ? -14.476 16.616 12.741 1.00 94.44 269 ALA A C 1
ATOM 2075 O O . ALA A 1 269 ? -15.075 15.593 13.062 1.00 94.44 269 ALA A O 1
ATOM 2076 N N . TYR A 1 270 ? -13.443 17.071 13.461 1.00 92.19 270 TYR A N 1
ATOM 2077 C CA . TYR A 1 270 ? -12.881 16.336 14.602 1.00 92.19 270 TYR A CA 1
ATOM 2078 C C . TYR A 1 270 ? -13.914 16.034 15.703 1.00 92.19 270 TYR A C 1
ATOM 2080 O O . TYR A 1 270 ? -13.868 14.970 16.321 1.00 92.19 270 TYR A O 1
ATOM 2088 N N . THR A 1 271 ? -14.886 16.931 15.909 1.00 92.50 271 THR A N 1
ATOM 2089 C CA . THR A 1 271 ? -16.008 16.743 16.848 1.00 92.50 271 THR A CA 1
ATOM 2090 C C . THR A 1 271 ? -16.951 15.611 16.428 1.00 92.50 271 THR A C 1
ATOM 2092 O O . THR A 1 271 ? -17.517 14.928 17.278 1.00 92.50 271 THR A O 1
ATOM 2095 N N . LEU A 1 272 ? -17.073 15.361 15.122 1.00 95.38 272 LEU A N 1
ATOM 2096 C CA . LEU A 1 272 ? -17.775 14.229 14.523 1.00 95.38 272 LEU A CA 1
ATOM 2097 C C . LEU A 1 272 ? -16.751 13.177 14.099 1.00 95.38 272 LEU A C 1
ATOM 2099 O O . LEU A 1 272 ? -16.541 12.900 12.920 1.00 95.38 272 LEU A O 1
ATOM 2103 N N . TYR A 1 273 ? -16.102 12.580 15.090 1.00 92.69 273 TYR A N 1
ATOM 2104 C CA . TYR A 1 273 ? -14.939 11.723 14.893 1.00 92.69 273 TYR A CA 1
ATOM 2105 C C . TYR A 1 273 ? -15.093 10.599 13.830 1.00 92.69 273 TYR A C 1
ATOM 2107 O O . TYR A 1 273 ? -14.159 10.391 13.049 1.00 92.69 273 TYR A O 1
ATOM 2115 N N . PRO A 1 274 ? -16.251 9.914 13.685 1.00 94.94 274 PRO A N 1
ATOM 2116 C CA . PRO A 1 274 ? -16.461 8.962 12.587 1.00 94.94 274 PRO A CA 1
ATOM 2117 C C . PRO A 1 274 ? -16.387 9.598 11.188 1.00 94.94 274 PRO A C 1
ATOM 2119 O O . PRO A 1 274 ? -15.857 8.993 10.257 1.00 94.94 274 PRO A O 1
ATOM 2122 N N . LEU A 1 275 ? -16.876 10.832 11.041 1.00 96.31 275 LEU A N 1
ATOM 2123 C CA . LEU A 1 275 ? -16.798 11.593 9.796 1.00 96.31 275 LEU A CA 1
ATOM 2124 C C . LEU A 1 275 ? -15.353 12.026 9.507 1.00 96.31 275 LEU A C 1
ATOM 2126 O O . LEU A 1 275 ? -14.898 11.916 8.370 1.00 96.31 275 LEU A O 1
ATOM 2130 N N . ALA A 1 276 ? -14.600 12.432 10.536 1.00 95.62 276 ALA A N 1
ATOM 2131 C CA . ALA A 1 276 ? -13.174 12.727 10.399 1.00 95.62 276 ALA A CA 1
ATOM 2132 C C . ALA A 1 276 ? -12.377 11.506 9.903 1.00 95.62 276 ALA A C 1
ATOM 2134 O O . ALA A 1 276 ? -11.548 11.643 9.004 1.00 95.62 276 ALA A O 1
ATOM 2135 N N . ILE A 1 277 ? -12.667 10.304 10.422 1.00 96.38 277 ILE A N 1
ATOM 2136 C CA . ILE A 1 277 ? -12.080 9.049 9.923 1.00 96.38 277 ILE A CA 1
ATOM 2137 C C . ILE A 1 277 ? -12.414 8.840 8.443 1.00 96.38 277 ILE A C 1
ATOM 2139 O O . ILE A 1 277 ? -11.520 8.518 7.662 1.00 96.38 277 ILE A O 1
ATOM 2143 N N . ALA A 1 278 ? -13.676 9.024 8.044 1.00 97.06 278 ALA A N 1
ATOM 2144 C CA . ALA A 1 278 ? -14.082 8.850 6.652 1.00 97.06 278 ALA A CA 1
ATOM 2145 C C . ALA A 1 278 ? -13.304 9.791 5.717 1.00 97.06 278 ALA A C 1
ATOM 2147 O O . ALA A 1 278 ? -12.772 9.343 4.700 1.00 97.06 278 ALA A O 1
ATOM 2148 N N . PHE A 1 279 ? -13.154 11.065 6.093 1.00 97.75 279 PHE A N 1
ATOM 2149 C CA . PHE A 1 279 ? -12.346 12.020 5.333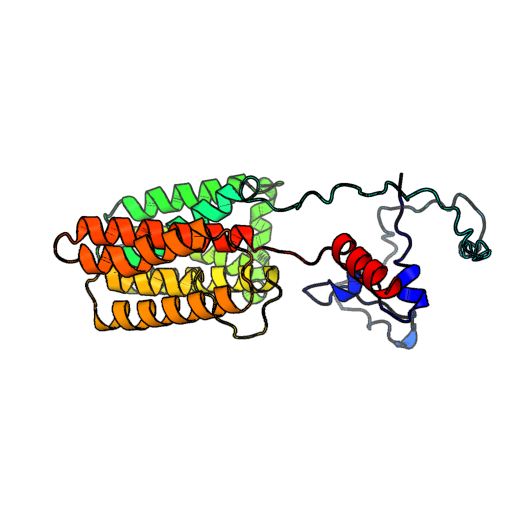 1.00 97.75 279 PHE A CA 1
ATOM 2150 C C . PHE A 1 279 ? -10.875 11.610 5.254 1.00 97.75 279 PHE A C 1
ATOM 2152 O O . PHE A 1 279 ? -10.316 11.601 4.158 1.00 97.75 279 PHE A O 1
ATOM 2159 N N . VAL A 1 280 ? -10.276 11.174 6.369 1.00 97.12 280 VAL A N 1
ATOM 2160 C CA . VAL A 1 280 ? -8.905 10.643 6.382 1.00 97.12 280 VAL A CA 1
ATOM 2161 C C . VAL A 1 280 ? -8.753 9.489 5.393 1.00 97.12 280 VAL A C 1
ATOM 2163 O O . VAL A 1 280 ? -7.844 9.519 4.567 1.00 97.12 280 VAL A O 1
ATOM 2166 N N . LEU A 1 281 ? -9.645 8.496 5.426 1.00 97.56 281 LEU A N 1
ATOM 2167 C CA . LEU A 1 281 ? -9.577 7.336 4.532 1.00 97.56 281 LEU A CA 1
ATOM 2168 C C . LEU A 1 281 ? -9.693 7.738 3.055 1.00 97.56 281 LEU A C 1
ATOM 2170 O O . LEU A 1 281 ? -8.941 7.227 2.226 1.00 97.56 281 LEU A O 1
ATOM 2174 N N . VAL A 1 282 ? -10.578 8.685 2.730 1.00 97.50 282 VAL A N 1
ATOM 2175 C CA . VAL A 1 282 ? -10.701 9.238 1.371 1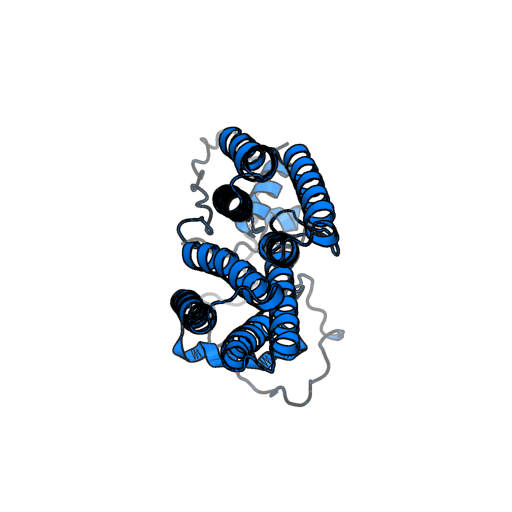.00 97.50 282 VAL A CA 1
ATOM 2176 C C . VAL A 1 282 ? -9.420 9.966 0.961 1.00 97.50 282 VAL A C 1
ATOM 2178 O O . VAL A 1 282 ? -8.899 9.726 -0.125 1.00 97.50 282 VAL A O 1
ATOM 2181 N N . GLY A 1 283 ? -8.862 10.807 1.833 1.00 96.56 283 GLY A N 1
ATOM 2182 C CA . GLY A 1 283 ? -7.605 11.507 1.574 1.00 96.56 283 GLY A CA 1
ATOM 2183 C C . GLY A 1 283 ? -6.432 10.551 1.331 1.00 96.56 283 GLY A C 1
ATOM 2184 O O . GLY A 1 283 ? -5.631 10.777 0.426 1.00 96.56 283 GLY A O 1
ATOM 2185 N N . GLU A 1 284 ? -6.339 9.472 2.107 1.00 97.00 284 GLU A N 1
ATOM 2186 C CA . GLU A 1 284 ? -5.313 8.437 1.938 1.00 97.00 284 GLU A CA 1
ATOM 2187 C C . GLU A 1 284 ? -5.497 7.625 0.649 1.00 97.00 284 GLU A C 1
ATOM 2189 O O . GLU A 1 284 ? -4.512 7.297 -0.017 1.00 97.00 284 GLU A O 1
ATOM 2194 N N . LEU A 1 285 ? -6.744 7.357 0.248 1.00 95.94 285 LEU A N 1
ATOM 2195 C CA . LEU A 1 285 ? -7.050 6.739 -1.041 1.00 95.94 285 LEU A CA 1
ATOM 2196 C C . LEU A 1 285 ? -6.636 7.644 -2.210 1.00 95.94 285 LEU A C 1
ATOM 2198 O O . LEU A 1 285 ? -6.047 7.150 -3.167 1.00 95.94 285 LEU A O 1
ATOM 2202 N N . ILE A 1 286 ? -6.881 8.956 -2.127 1.00 94.19 286 ILE A N 1
ATOM 2203 C CA . ILE A 1 286 ? -6.468 9.918 -3.164 1.00 94.19 286 ILE A CA 1
ATOM 2204 C C . ILE A 1 286 ? -4.938 9.926 -3.322 1.00 94.19 286 ILE A C 1
ATOM 2206 O O . ILE A 1 286 ? -4.445 9.768 -4.437 1.00 94.19 286 ILE A O 1
ATOM 2210 N N . ASP A 1 287 ? -4.179 10.019 -2.221 1.00 92.88 287 ASP A N 1
ATOM 2211 C CA . ASP A 1 287 ? -2.700 9.979 -2.243 1.00 92.88 287 ASP A CA 1
ATOM 2212 C C . ASP A 1 287 ? -2.187 8.675 -2.882 1.00 92.88 287 ASP A C 1
ATOM 2214 O O . ASP A 1 287 ? -1.219 8.667 -3.650 1.00 92.88 287 ASP A O 1
ATOM 2218 N N . ARG A 1 288 ? -2.871 7.555 -2.602 1.00 92.06 288 ARG A N 1
ATOM 2219 C CA . ARG A 1 288 ? -2.565 6.250 -3.192 1.00 92.06 288 ARG A CA 1
ATOM 2220 C C . ARG A 1 288 ? -2.886 6.203 -4.687 1.00 92.06 288 ARG A C 1
ATOM 2222 O O . ARG A 1 288 ? -2.078 5.682 -5.448 1.00 92.06 288 ARG A O 1
ATOM 2229 N N . VAL A 1 289 ? -4.019 6.743 -5.126 1.00 90.44 289 VAL A N 1
ATOM 2230 C CA . VAL A 1 289 ? -4.377 6.821 -6.552 1.00 90.44 289 VAL A CA 1
ATOM 2231 C C . VAL A 1 289 ? -3.351 7.656 -7.314 1.00 90.44 289 VAL A C 1
ATOM 2233 O O . VAL A 1 289 ? -2.850 7.207 -8.344 1.00 90.44 289 VAL A O 1
ATOM 2236 N N . GLU A 1 290 ? -2.971 8.819 -6.782 1.00 87.88 290 GLU A N 1
ATOM 2237 C CA . GLU A 1 290 ? -1.912 9.644 -7.368 1.00 87.88 290 GLU A CA 1
ATOM 2238 C C . GLU A 1 290 ? -0.581 8.896 -7.448 1.00 87.88 290 GLU A C 1
ATOM 2240 O O . GLU A 1 290 ? 0.117 8.985 -8.453 1.00 87.88 290 GLU A O 1
ATOM 2245 N N . PHE A 1 291 ? -0.224 8.122 -6.418 1.00 86.75 291 PHE A N 1
ATOM 2246 C CA . PHE A 1 291 ? 0.975 7.281 -6.454 1.00 86.75 291 PHE A CA 1
ATOM 2247 C C . PHE A 1 291 ? 0.969 6.301 -7.635 1.00 86.75 291 PHE A C 1
ATOM 2249 O O . PHE A 1 291 ? 1.986 6.162 -8.311 1.00 86.75 291 PHE A O 1
ATOM 2256 N N . TYR A 1 292 ? -0.167 5.663 -7.937 1.00 84.12 292 TYR A N 1
ATOM 2257 C CA . TYR A 1 292 ? -0.264 4.764 -9.092 1.00 84.12 292 TYR A CA 1
ATOM 2258 C C . TYR A 1 292 ? -0.320 5.494 -10.442 1.00 84.12 292 TYR A C 1
ATOM 2260 O O . TYR A 1 292 ? 0.097 4.931 -11.452 1.00 84.12 292 TYR A O 1
ATOM 2268 N N . LEU A 1 293 ? -0.797 6.741 -10.481 1.00 81.06 293 LEU A N 1
ATOM 2269 C CA . LEU A 1 293 ? -0.747 7.587 -11.682 1.00 81.06 293 LEU A CA 1
ATOM 2270 C C . LEU A 1 293 ? 0.674 8.049 -12.025 1.00 81.06 293 LEU A C 1
ATOM 2272 O O . LEU A 1 293 ? 0.987 8.249 -13.203 1.00 81.06 293 LEU A O 1
ATOM 2276 N N . GLU A 1 294 ? 1.510 8.206 -11.001 1.00 76.81 294 GLU A N 1
ATOM 2277 C CA . GLU A 1 294 ? 2.914 8.606 -11.104 1.00 76.81 294 GLU A CA 1
ATOM 2278 C C . GLU A 1 294 ? 3.888 7.436 -11.276 1.00 76.81 294 GLU A C 1
ATOM 2280 O O . GLU A 1 294 ? 5.077 7.672 -11.485 1.00 76.81 294 GLU A O 1
ATOM 2285 N N . LEU A 1 295 ? 3.425 6.182 -11.200 1.00 74.38 295 LEU A N 1
ATOM 2286 C CA . LEU A 1 295 ? 4.261 5.014 -11.484 1.00 74.38 295 LEU A CA 1
ATOM 2287 C C . LEU A 1 295 ? 4.732 5.054 -12.943 1.00 74.38 295 LEU A C 1
ATOM 2289 O O . LEU A 1 295 ? 4.039 4.596 -13.852 1.00 74.38 295 LEU A O 1
ATOM 2293 N N . ASP A 1 296 ? 5.937 5.577 -13.148 1.00 65.81 296 ASP A N 1
ATOM 2294 C CA . ASP A 1 296 ? 6.635 5.543 -14.423 1.00 65.81 296 ASP A CA 1
ATOM 2295 C C . ASP A 1 296 ? 7.838 4.604 -14.323 1.00 65.81 296 ASP A C 1
ATOM 2297 O O . ASP A 1 296 ? 8.786 4.827 -13.567 1.00 65.81 296 ASP A O 1
ATOM 2301 N N . PHE A 1 297 ? 7.775 3.509 -15.074 1.00 64.81 297 PHE A N 1
ATOM 2302 C CA . PHE A 1 297 ? 8.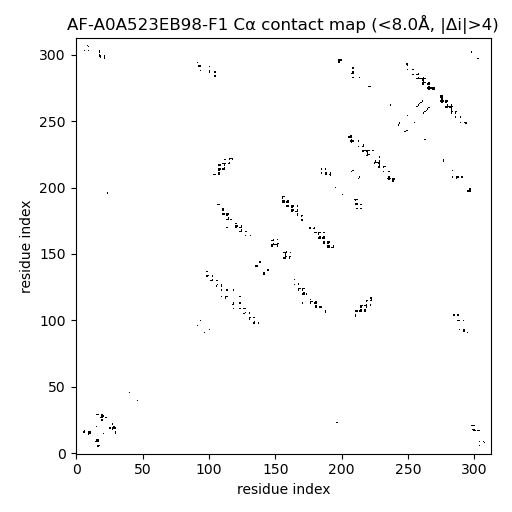893 2.588 -15.197 1.00 64.81 297 PHE A CA 1
ATOM 2303 C C . PHE A 1 297 ? 9.704 3.008 -16.412 1.00 64.81 297 PHE A C 1
ATOM 2305 O O . PHE A 1 297 ? 9.174 3.034 -17.523 1.00 64.81 297 PHE A O 1
ATOM 2312 N N . ALA A 1 298 ? 11.003 3.249 -16.226 1.00 60.44 298 ALA A N 1
ATOM 2313 C CA . ALA A 1 298 ? 11.923 3.425 -17.342 1.00 60.44 298 ALA A CA 1
ATOM 2314 C C . ALA A 1 298 ? 11.932 2.144 -18.192 1.00 60.44 298 ALA A C 1
ATOM 2316 O O . ALA A 1 298 ? 12.554 1.139 -17.842 1.00 60.44 298 ALA A O 1
ATOM 2317 N N . GLN A 1 299 ? 11.192 2.158 -19.297 1.00 67.62 299 GLN A N 1
ATOM 2318 C CA . GLN A 1 299 ? 11.189 1.078 -20.267 1.00 67.62 299 GLN A CA 1
ATOM 2319 C C . GLN A 1 299 ? 12.325 1.321 -21.256 1.00 67.62 299 GLN A C 1
ATOM 2321 O O . GLN A 1 299 ? 12.602 2.471 -21.597 1.00 67.62 299 GLN A O 1
ATOM 2326 N N . PRO A 1 300 ? 12.955 0.263 -21.792 1.00 66.81 300 PRO A N 1
ATOM 2327 C CA . PRO A 1 300 ? 13.969 0.435 -22.824 1.00 66.81 300 PRO A CA 1
ATOM 2328 C C . PRO A 1 300 ? 13.476 1.299 -23.993 1.00 66.81 300 PRO A C 1
ATOM 2330 O O . PRO A 1 300 ? 14.221 2.133 -24.482 1.00 66.81 300 PRO A O 1
ATOM 2333 N N . SER A 1 301 ? 12.204 1.170 -24.387 1.00 66.62 301 SER A N 1
ATOM 2334 C CA . SER A 1 301 ? 11.582 1.983 -25.439 1.00 66.62 301 SER A CA 1
ATOM 2335 C C . SER A 1 301 ? 11.433 3.462 -25.071 1.00 66.62 301 SER A C 1
ATOM 2337 O O . SER A 1 301 ? 11.712 4.317 -25.909 1.00 66.62 301 SER A O 1
ATOM 2339 N N . THR A 1 302 ? 11.004 3.781 -23.844 1.00 68.12 302 THR A N 1
ATOM 2340 C CA . THR A 1 302 ? 10.853 5.176 -23.397 1.00 68.12 302 THR A CA 1
ATOM 2341 C C . THR A 1 302 ? 12.213 5.838 -23.225 1.00 68.12 302 THR A C 1
ATOM 2343 O O . THR A 1 302 ? 12.400 6.967 -23.669 1.00 68.12 302 THR A O 1
ATOM 2346 N N . GLN A 1 303 ? 13.190 5.103 -22.688 1.00 70.50 303 GLN A N 1
ATOM 2347 C CA . GLN A 1 303 ? 14.564 5.574 -22.580 1.00 70.50 303 GLN A CA 1
ATOM 2348 C C . GLN A 1 303 ? 15.200 5.798 -23.961 1.00 70.50 303 GLN A C 1
ATOM 2350 O O . GLN A 1 303 ? 15.767 6.858 -24.190 1.00 70.50 303 GLN A O 1
ATOM 2355 N N . MET A 1 304 ? 15.072 4.844 -24.894 1.00 68.56 304 MET A N 1
ATOM 2356 C CA . MET A 1 304 ? 15.579 5.000 -26.267 1.00 68.56 304 MET A CA 1
ATOM 2357 C C . MET A 1 304 ? 15.008 6.251 -26.940 1.00 68.56 304 MET A C 1
ATOM 2359 O O . MET A 1 304 ? 15.740 6.983 -27.595 1.00 68.56 304 MET A O 1
ATOM 2363 N N . ARG A 1 305 ? 13.710 6.525 -26.768 1.00 68.88 305 ARG A N 1
ATOM 2364 C CA . ARG A 1 305 ? 13.084 7.726 -27.328 1.00 68.88 305 ARG A CA 1
ATOM 2365 C C . ARG A 1 305 ? 13.621 9.009 -26.698 1.00 68.88 305 ARG A C 1
ATOM 2367 O O . ARG A 1 305 ? 13.942 9.929 -27.438 1.00 68.88 305 ARG A O 1
ATOM 2374 N N . ALA A 1 306 ? 13.755 9.054 -25.373 1.00 69.44 306 ALA A N 1
ATOM 2375 C CA . ALA A 1 306 ? 14.326 10.211 -24.687 1.00 69.44 306 ALA A CA 1
ATOM 2376 C C . ALA A 1 306 ? 15.757 10.511 -25.167 1.00 69.44 306 ALA A C 1
ATOM 2378 O O . ALA A 1 306 ? 16.129 11.672 -25.307 1.00 69.44 306 ALA A O 1
ATOM 2379 N N . ASP A 1 307 ? 16.548 9.475 -25.456 1.00 67.69 307 ASP A N 1
ATOM 2380 C CA . ASP A 1 307 ? 17.899 9.649 -25.991 1.00 67.69 307 ASP A CA 1
ATOM 2381 C C . ASP A 1 307 ? 17.887 10.114 -27.458 1.00 67.69 307 ASP A C 1
ATOM 2383 O O . ASP A 1 307 ? 18.692 10.962 -27.829 1.00 67.69 307 ASP A O 1
ATOM 2387 N N . LEU A 1 308 ? 16.956 9.613 -28.283 1.00 69.69 308 LEU A N 1
ATOM 2388 C CA . LEU A 1 308 ? 16.766 10.083 -29.663 1.00 69.69 308 LEU A CA 1
ATOM 2389 C C . LEU A 1 308 ? 16.322 11.550 -29.715 1.00 69.69 308 LEU A C 1
ATOM 2391 O O . LEU A 1 308 ? 16.850 12.309 -30.517 1.00 69.69 308 LEU A O 1
ATOM 2395 N N . GLU A 1 309 ? 15.388 11.954 -28.851 1.00 72.38 309 GLU A N 1
ATOM 2396 C CA . GLU A 1 309 ? 14.932 13.346 -28.745 1.00 72.38 309 GLU A CA 1
ATOM 2397 C C . GLU A 1 309 ? 16.077 14.271 -28.310 1.00 72.38 309 GLU A C 1
ATOM 2399 O O . GLU A 1 309 ? 16.232 15.345 -28.878 1.00 72.38 309 GLU A O 1
ATOM 2404 N N . ARG A 1 310 ? 16.938 13.838 -27.375 1.00 68.81 310 ARG A N 1
ATOM 2405 C CA . ARG A 1 310 ? 18.146 14.594 -26.993 1.00 68.81 310 ARG A CA 1
ATOM 2406 C C . ARG A 1 310 ? 19.186 14.695 -28.103 1.00 68.81 310 ARG A C 1
ATOM 2408 O O . ARG A 1 310 ? 19.900 15.680 -28.134 1.00 68.81 310 ARG A O 1
ATOM 2415 N N . ALA A 1 311 ? 19.304 13.688 -28.967 1.00 62.25 311 ALA A N 1
ATOM 2416 C CA . ALA A 1 311 ? 20.248 13.706 -30.085 1.00 62.25 311 ALA A CA 1
ATOM 2417 C C . ALA A 1 311 ? 19.771 14.574 -31.268 1.00 62.25 311 ALA A C 1
ATOM 2419 O O . ALA A 1 311 ? 20.552 14.844 -32.176 1.00 62.25 311 ALA A O 1
ATOM 2420 N N . MET A 1 312 ? 18.490 14.964 -31.283 1.00 62.31 312 MET A N 1
ATOM 2421 C CA . MET A 1 312 ? 17.890 15.845 -32.293 1.00 62.31 312 MET A CA 1
ATOM 2422 C C . MET A 1 312 ? 17.912 17.335 -31.904 1.00 62.31 312 MET A C 1
ATOM 2424 O O . MET A 1 312 ? 17.546 18.165 -32.736 1.00 62.31 312 MET A O 1
ATOM 2428 N N . VAL A 1 313 ? 18.297 17.658 -30.664 1.00 53.53 313 VAL A N 1
ATOM 2429 C CA . VAL A 1 313 ? 18.471 19.024 -30.129 1.00 53.53 313 VAL A CA 1
ATOM 2430 C C . VAL A 1 313 ? 19.953 19.366 -30.112 1.00 53.53 313 VAL A C 1
ATOM 2432 O O . VAL A 1 313 ? 20.282 20.507 -30.497 1.00 53.53 313 VAL A O 1
#

Foldseek 3Di:
DDDDPLLVVQVVVVHHFLCCVQPLVNPDDDDDDDVVPPDDDDPPPDPDD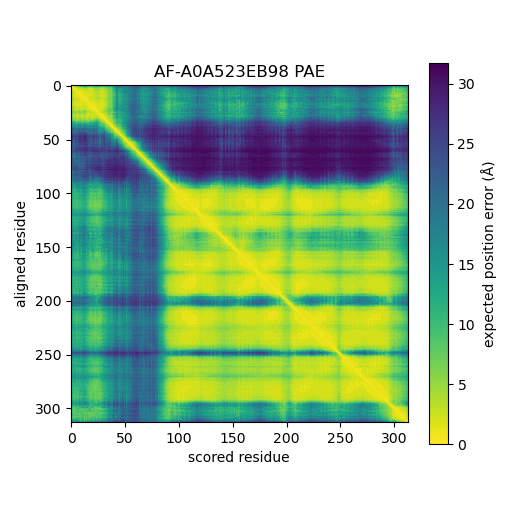PDPPPDPPPPDDDDDPPPPPPPPPPPPPPPDPPPPCVPPDPPFDCVLCVLVLLLLLVLLLLLLCLLLVNDDLVPLLVVLVVNVVSVLVSDPCSVCVVVLLVPCVPALSNLLNVLSVVLSVCSNPNVCSVVSSVSSLVNLVSVQVVCCSQLVHPPPDDALLRSNLSSQLSNCLSNVPCVRNVVSLVVSVVRLVVCCVVPVPDDPVLVVLLCVLCPPVLVVCVVVSVVSSVSNSSSSSSSSNVVSVSRDRSDSVVVSVVVVVVVVD

Radius of gyration: 25.27 Å; Cα contacts (8 Å, |Δi|>4): 280; chains: 1; bounding box: 58×51×70 Å

pLDDT: mean 79.72, std 18.25, range [37.62, 98.38]

Mean predicted aligned error: 12.31 Å